Protein AF-A0AAU7YMU1-F1 (afdb_monomer_lite)

Secondary structure (DSSP, 8-state):
---HHHHHT--TT--HHHHHHHHHHHHHHT-HHHHHHHHHHHHHHHHHHHTTPPPPHHHHHHHHHHHHHHHHHHHHHHHHHHHHSHHHHHHHHTT---TTHHHHHHHHHHHHHHHHHHHHHHHHHHHHHHHHHHHHHHHHHHHHHHHHHHHHHHHTTS------------HHHHHHHHHHHHHHTT-HHHHHHHHHH----HHHHHHHHHHHHHTT-HHHHHTTTT-----HHHHHHHHHHTT-HHHHHHIIIIIGGGS-TT---TTS--HHHHHHHHHTTSTTTTHHHHHHHHHTT--S----TTS--HHHHHHHHHHHHT-

Structure (mmCIF, N/CA/C/O backbone):
data_AF-A0AAU7YMU1-F1
#
_entry.id   AF-A0AAU7YMU1-F1
#
loop_
_atom_site.group_PDB
_atom_site.id
_atom_site.type_symbol
_atom_site.label_atom_id
_atom_site.label_alt_id
_atom_site.label_comp_id
_atom_site.label_asym_id
_atom_site.label_entity_id
_atom_site.label_seq_id
_atom_site.pdbx_PDB_ins_code
_atom_site.Cartn_x
_atom_site.Cartn_y
_atom_site.Cartn_z
_atom_site.occupancy
_atom_site.B_iso_or_equiv
_atom_site.auth_seq_id
_atom_site.auth_comp_id
_atom_site.auth_asym_id
_atom_site.auth_atom_id
_atom_site.pdbx_PDB_model_num
ATOM 1 N N . MET A 1 1 ? 38.135 -2.420 2.746 1.00 60.09 1 MET A N 1
ATOM 2 C CA . MET A 1 1 ? 37.039 -1.910 3.600 1.00 60.09 1 MET A CA 1
ATOM 3 C C . MET A 1 1 ? 37.608 -1.586 4.984 1.00 60.09 1 MET A C 1
ATOM 5 O O . MET A 1 1 ? 38.552 -2.275 5.362 1.00 60.09 1 MET A O 1
ATOM 9 N N . PRO A 1 2 ? 37.134 -0.552 5.709 1.00 72.25 2 PRO A N 1
ATOM 10 C CA . PRO A 1 2 ? 37.507 -0.360 7.115 1.00 72.25 2 PRO A CA 1
ATOM 11 C C . PRO A 1 2 ? 37.092 -1.572 7.965 1.00 72.25 2 PRO A C 1
ATOM 13 O O . PRO A 1 2 ? 36.147 -2.282 7.617 1.00 72.25 2 PRO A O 1
ATOM 16 N N . ASP A 1 3 ? 37.816 -1.828 9.053 1.00 86.81 3 ASP A N 1
ATOM 17 C CA . ASP A 1 3 ? 37.585 -2.993 9.908 1.00 86.81 3 ASP A CA 1
ATOM 18 C C . ASP A 1 3 ? 36.217 -2.921 10.616 1.00 86.81 3 ASP A C 1
ATOM 20 O O . ASP A 1 3 ? 35.786 -1.865 11.077 1.00 86.81 3 ASP A O 1
ATOM 24 N N . TYR A 1 4 ? 35.521 -4.052 10.743 1.00 89.81 4 TYR A N 1
ATOM 25 C CA . TYR A 1 4 ? 34.182 -4.121 11.344 1.00 89.81 4 TYR A CA 1
ATOM 26 C C . TYR A 1 4 ? 34.141 -3.647 12.805 1.00 89.81 4 TYR A C 1
ATOM 28 O O . TYR A 1 4 ? 33.184 -2.999 13.233 1.00 89.81 4 TYR A O 1
ATOM 36 N N . TYR A 1 5 ? 35.184 -3.909 13.588 1.00 91.50 5 TYR A N 1
ATOM 37 C CA . TYR A 1 5 ? 35.270 -3.412 14.957 1.00 91.50 5 TYR A CA 1
ATOM 38 C C . TYR A 1 5 ? 35.515 -1.897 14.984 1.00 91.50 5 TYR A C 1
ATOM 40 O O . TYR A 1 5 ? 34.930 -1.204 15.819 1.00 91.50 5 TYR A O 1
ATOM 48 N N . GLU A 1 6 ? 36.285 -1.364 14.030 1.00 90.19 6 GLU A N 1
ATOM 49 C CA . GLU A 1 6 ? 36.491 0.082 13.863 1.00 90.19 6 GLU A CA 1
ATOM 50 C C . GLU A 1 6 ? 35.200 0.804 13.461 1.00 90.19 6 GLU A C 1
ATOM 52 O O . GLU A 1 6 ? 34.891 1.852 14.030 1.00 90.19 6 GLU A O 1
ATOM 57 N N . ILE A 1 7 ? 34.398 0.220 12.562 1.00 88.81 7 ILE A N 1
ATOM 58 C CA . ILE A 1 7 ? 33.108 0.787 12.130 1.00 88.81 7 ILE A CA 1
ATOM 59 C C . ILE A 1 7 ? 32.137 0.930 13.314 1.00 88.81 7 ILE A C 1
ATOM 61 O O . ILE A 1 7 ? 31.456 1.951 13.439 1.00 88.81 7 ILE A O 1
ATOM 65 N N . LEU A 1 8 ? 32.083 -0.054 14.222 1.00 89.50 8 LEU A N 1
ATOM 66 C CA . LEU A 1 8 ? 31.288 0.059 15.456 1.00 89.50 8 LEU A CA 1
ATOM 67 C C . LEU A 1 8 ? 31.986 0.856 16.569 1.00 89.50 8 LEU A C 1
ATOM 69 O O . LEU A 1 8 ? 31.347 1.182 17.574 1.00 89.50 8 LEU A O 1
ATOM 73 N N . GLY A 1 9 ? 33.272 1.176 16.418 1.00 91.12 9 GLY A N 1
ATOM 74 C CA . GLY A 1 9 ? 34.077 1.846 17.437 1.00 91.12 9 GLY A CA 1
ATOM 75 C C . GLY A 1 9 ? 34.284 0.999 18.697 1.00 91.12 9 GLY A C 1
ATOM 76 O O . GLY A 1 9 ? 34.253 1.529 19.809 1.00 91.12 9 GLY A O 1
ATOM 77 N N . VAL A 1 10 ? 34.446 -0.316 18.537 1.00 93.75 10 VAL A N 1
ATOM 78 C CA . VAL A 1 10 ? 34.686 -1.278 19.625 1.00 93.75 10 VAL A CA 1
ATOM 79 C C . VAL A 1 10 ? 36.018 -2.003 19.428 1.00 93.75 10 VAL A C 1
ATOM 81 O O . VAL A 1 10 ? 36.600 -1.983 18.350 1.00 93.75 10 VAL A O 1
ATOM 84 N N . LYS A 1 11 ? 36.531 -2.648 20.479 1.00 93.62 11 LYS A N 1
ATOM 85 C CA . LYS A 1 11 ? 37.737 -3.483 20.381 1.00 93.62 11 LYS A CA 1
ATOM 86 C C . LYS A 1 11 ? 37.408 -4.871 19.815 1.00 93.62 11 LYS A C 1
ATOM 88 O O . LYS A 1 11 ? 36.272 -5.327 19.911 1.00 93.62 11 LYS A O 1
ATOM 93 N N . ARG A 1 12 ? 38.412 -5.580 19.283 1.00 90.81 12 ARG A N 1
ATOM 94 C CA . ARG A 1 12 ? 38.257 -6.948 18.739 1.00 90.81 12 ARG A CA 1
ATOM 95 C C . ARG A 1 12 ? 37.805 -7.983 19.779 1.00 90.81 12 ARG A C 1
ATOM 97 O O . ARG A 1 12 ? 37.068 -8.914 19.461 1.00 90.81 12 ARG A O 1
ATOM 104 N N . ASP A 1 13 ? 38.188 -7.793 21.038 1.00 90.31 13 ASP A N 1
ATOM 105 C CA . ASP A 1 13 ? 37.770 -8.615 22.178 1.00 90.31 13 ASP A CA 1
ATOM 106 C C . ASP A 1 13 ? 36.371 -8.259 22.715 1.00 90.31 13 ASP A C 1
ATOM 108 O O . ASP A 1 13 ? 35.909 -8.887 23.668 1.00 90.31 13 ASP A O 1
ATOM 112 N N . ALA A 1 14 ? 35.661 -7.310 22.084 1.00 92.31 14 ALA A N 1
ATOM 113 C CA . ALA A 1 14 ? 34.345 -6.870 22.529 1.00 92.31 14 ALA A CA 1
ATOM 114 C C . ALA A 1 14 ? 33.347 -8.029 22.637 1.00 92.31 14 ALA A C 1
ATOM 116 O O . ALA A 1 14 ? 33.166 -8.862 21.732 1.00 92.31 14 ALA A O 1
ATOM 117 N N . THR A 1 15 ? 32.650 -8.039 23.765 1.00 91.94 15 THR A N 1
ATOM 118 C CA . THR A 1 15 ? 31.563 -8.962 24.064 1.00 91.94 15 THR A CA 1
ATOM 119 C C . THR A 1 15 ? 30.343 -8.668 23.190 1.00 91.94 15 THR A C 1
ATOM 121 O O . THR A 1 15 ? 30.145 -7.557 22.693 1.00 91.94 15 THR A O 1
ATOM 124 N N . HIS A 1 16 ? 29.454 -9.654 23.040 1.00 89.44 16 HIS A N 1
ATOM 125 C CA . HIS A 1 16 ? 28.195 -9.466 22.309 1.00 89.44 16 HIS A CA 1
ATOM 126 C C . HIS A 1 16 ? 27.357 -8.301 22.877 1.00 89.44 16 HIS A C 1
ATOM 128 O O . HIS A 1 16 ? 26.724 -7.559 22.126 1.00 89.44 16 HIS A O 1
ATOM 134 N N . GLY A 1 17 ? 27.390 -8.097 24.201 1.00 88.50 17 GLY A N 1
ATOM 135 C CA . GLY A 1 17 ? 26.718 -6.973 24.857 1.00 88.50 17 GLY A CA 1
ATOM 136 C C . GLY A 1 17 ? 27.290 -5.610 24.455 1.00 88.50 17 GLY A C 1
ATOM 137 O O . GLY A 1 17 ? 26.527 -4.676 24.209 1.00 88.50 17 GLY A O 1
ATOM 138 N N . GLU A 1 18 ? 28.613 -5.495 24.330 1.00 91.12 18 GLU A N 1
ATOM 139 C CA . GLU A 1 18 ? 29.290 -4.263 23.901 1.00 91.12 18 GLU A CA 1
ATOM 140 C C . GLU A 1 18 ? 29.040 -3.957 22.424 1.00 91.12 18 GLU A C 1
ATOM 142 O O . GLU A 1 18 ? 28.699 -2.822 22.095 1.00 91.12 18 GLU A O 1
ATOM 147 N N . ILE A 1 19 ? 29.105 -4.975 21.560 1.00 91.56 19 ILE A N 1
ATOM 148 C CA . ILE A 1 19 ? 28.766 -4.873 20.131 1.00 91.56 19 ILE A CA 1
ATOM 149 C C . ILE A 1 19 ? 27.324 -4.374 19.961 1.00 91.56 19 ILE A C 1
ATOM 151 O O . ILE A 1 19 ? 27.070 -3.405 19.245 1.00 91.56 19 ILE A O 1
ATOM 155 N N . LYS A 1 20 ? 26.373 -4.974 20.691 1.00 88.88 20 LYS A N 1
ATOM 156 C CA . LYS A 1 20 ? 24.962 -4.564 20.690 1.00 88.88 20 LYS A CA 1
ATOM 157 C C . LYS A 1 20 ? 24.783 -3.122 21.172 1.00 88.88 20 LYS A C 1
ATOM 159 O O . LYS A 1 20 ? 24.063 -2.346 20.548 1.00 88.88 20 LYS A O 1
ATOM 164 N N . LYS A 1 21 ? 25.450 -2.733 22.260 1.00 88.12 21 LYS A N 1
ATOM 165 C CA . LYS A 1 21 ? 25.373 -1.370 22.810 1.00 88.12 21 LYS A CA 1
ATOM 166 C C . LYS A 1 21 ? 25.960 -0.325 21.855 1.00 88.12 21 LYS A C 1
ATOM 168 O O . LYS A 1 21 ? 25.380 0.751 21.710 1.00 88.12 21 LYS A O 1
ATOM 173 N N . ALA A 1 22 ? 27.080 -0.634 21.206 1.00 90.75 22 ALA A N 1
ATOM 174 C CA . ALA A 1 22 ? 27.714 0.233 20.218 1.00 90.75 22 ALA A CA 1
ATOM 175 C C . ALA A 1 22 ? 26.816 0.442 18.993 1.00 90.75 22 ALA A C 1
ATOM 177 O O . ALA A 1 22 ? 26.571 1.589 18.611 1.00 90.75 22 ALA A O 1
ATOM 178 N N . TYR A 1 23 ? 26.226 -0.640 18.473 1.00 88.00 23 TYR A N 1
ATOM 179 C CA . TYR A 1 23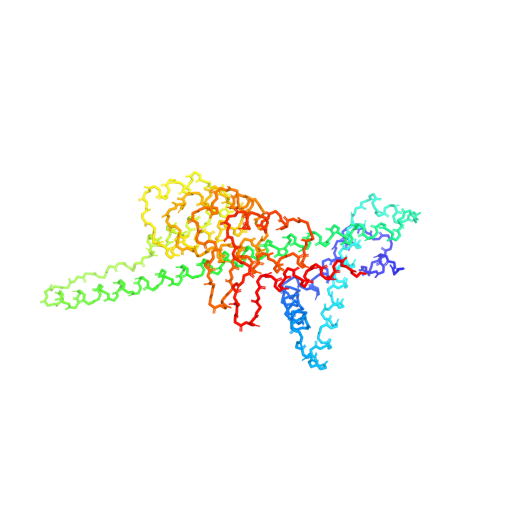 ? 25.226 -0.576 17.409 1.00 88.00 23 TYR A CA 1
ATOM 180 C C . TYR A 1 23 ? 24.060 0.348 17.776 1.00 88.00 23 TYR A C 1
ATOM 182 O O . TYR A 1 23 ? 23.806 1.310 17.060 1.00 88.00 23 TYR A O 1
ATOM 190 N N . TYR A 1 24 ? 23.401 0.148 18.926 1.00 82.44 24 TYR A N 1
ATOM 191 C CA . TYR A 1 24 ? 22.280 1.012 19.323 1.00 82.44 24 TYR A CA 1
ATOM 192 C C . TYR A 1 24 ? 22.682 2.474 19.512 1.00 82.44 24 TYR A C 1
ATOM 194 O O . TYR A 1 24 ? 21.890 3.363 19.218 1.00 82.44 24 TYR A O 1
ATOM 202 N N . LYS A 1 25 ? 23.900 2.755 19.985 1.00 85.56 25 LYS A N 1
ATOM 203 C CA . LYS A 1 25 ? 24.396 4.131 20.114 1.00 85.56 25 LYS A CA 1
ATOM 204 C C . LYS A 1 25 ? 24.552 4.799 18.746 1.00 85.56 25 LYS A C 1
ATOM 206 O O . LYS A 1 25 ? 24.191 5.965 18.601 1.00 85.56 25 LYS A O 1
ATOM 211 N N . LEU A 1 26 ? 25.082 4.079 17.760 1.00 85.19 26 LEU A N 1
ATOM 212 C CA . LEU A 1 26 ? 25.265 4.571 16.394 1.00 85.19 26 LEU A CA 1
ATOM 213 C C . LEU A 1 26 ? 23.930 4.677 15.642 1.00 85.19 26 LEU A C 1
ATOM 215 O O . LEU A 1 26 ? 23.634 5.723 15.071 1.00 85.19 26 LEU A O 1
ATOM 219 N N . ALA A 1 27 ? 23.079 3.657 15.744 1.00 78.50 27 ALA A N 1
ATOM 220 C CA . ALA A 1 27 ? 21.732 3.645 15.180 1.00 78.50 27 ALA A CA 1
ATOM 221 C C . ALA A 1 27 ? 20.818 4.705 15.820 1.00 78.50 27 ALA A C 1
ATOM 223 O O . ALA A 1 27 ? 19.993 5.296 15.138 1.00 78.50 27 ALA A O 1
ATOM 224 N N . SER A 1 28 ? 20.979 5.000 17.115 1.00 72.94 28 SER A N 1
ATOM 225 C CA . SER A 1 28 ? 20.235 6.071 17.789 1.00 72.94 28 SER A CA 1
ATOM 226 C C . SER A 1 28 ? 20.687 7.454 17.327 1.00 72.94 28 SER A C 1
ATOM 228 O O . SER A 1 28 ? 19.847 8.303 17.083 1.00 72.94 28 SER A O 1
ATOM 230 N N . LYS A 1 29 ? 21.988 7.694 17.099 1.00 76.06 29 LYS A N 1
ATOM 231 C CA . LYS A 1 29 ? 22.439 8.952 16.463 1.00 76.06 29 LYS A CA 1
ATOM 232 C C . LYS A 1 29 ? 21.820 9.147 15.077 1.00 76.06 29 LYS A C 1
ATOM 234 O O . LYS A 1 29 ? 21.532 10.273 14.683 1.00 76.06 29 LYS A O 1
ATOM 239 N N . LEU A 1 30 ? 21.588 8.040 14.384 1.00 67.81 30 LEU A N 1
ATOM 240 C CA . LEU A 1 30 ? 20.888 7.946 13.111 1.00 67.81 30 LEU A CA 1
ATOM 241 C C . LEU A 1 30 ? 19.388 7.661 13.333 1.00 67.81 30 LEU A C 1
ATOM 243 O O . LEU A 1 30 ? 18.845 6.815 12.649 1.00 67.81 30 LEU A O 1
ATOM 247 N N . HIS A 1 31 ? 18.727 8.274 14.330 1.00 59.16 31 HIS A N 1
ATOM 248 C CA . HIS A 1 31 ? 17.362 7.936 14.785 1.00 59.16 31 HIS A CA 1
ATOM 249 C C . HIS A 1 31 ? 16.421 7.428 13.674 1.00 59.16 31 HIS A C 1
ATOM 251 O O . HIS A 1 31 ? 16.168 8.154 12.718 1.00 59.16 31 HIS A O 1
ATOM 257 N N . SER A 1 32 ? 15.815 6.247 13.843 1.00 55.59 32 SER A N 1
ATOM 258 C CA . SER A 1 32 ? 14.920 5.616 12.852 1.00 55.59 32 SER A CA 1
ATOM 259 C C . SER A 1 32 ? 13.762 6.509 12.372 1.00 55.59 32 SER A C 1
ATOM 261 O O . SER A 1 32 ? 13.396 6.461 11.201 1.00 55.59 32 SER A O 1
ATOM 263 N N . ASP A 1 33 ? 13.226 7.365 13.247 1.00 55.28 33 ASP A N 1
ATOM 264 C CA . ASP A 1 33 ? 12.170 8.337 12.921 1.00 55.28 33 ASP A CA 1
ATOM 265 C C . ASP A 1 33 ? 12.695 9.558 12.131 1.00 55.28 33 ASP A C 1
ATOM 267 O O . ASP A 1 33 ? 12.010 10.106 11.267 1.00 55.28 33 ASP A O 1
ATOM 271 N N . LYS A 1 34 ? 13.955 9.964 12.353 1.00 65.94 34 LYS A N 1
ATOM 272 C CA . LYS A 1 34 ? 14.623 10.968 11.505 1.00 65.94 34 LYS A CA 1
ATOM 273 C C . LYS A 1 34 ? 15.050 10.366 10.175 1.00 65.94 34 LYS A C 1
ATOM 275 O O . LYS A 1 34 ? 14.800 10.997 9.159 1.00 65.94 34 LYS A O 1
ATOM 280 N N . LEU A 1 35 ? 15.581 9.141 10.168 1.00 66.31 35 LEU A N 1
ATOM 281 C CA . LEU A 1 35 ? 15.900 8.402 8.945 1.00 66.31 35 LEU A CA 1
ATOM 282 C C . LEU A 1 35 ? 14.676 8.235 8.052 1.00 66.31 35 LEU A C 1
ATOM 284 O O . LEU A 1 35 ? 14.822 8.249 6.839 1.00 66.31 35 LEU A O 1
ATOM 288 N N . TYR A 1 36 ? 13.476 8.107 8.624 1.00 62.19 36 TYR A N 1
ATOM 289 C CA . TYR A 1 36 ? 12.242 8.090 7.844 1.00 62.19 36 TYR A CA 1
ATOM 290 C C . TYR A 1 36 ? 12.035 9.399 7.074 1.00 62.19 36 TYR A C 1
ATOM 292 O O . TYR A 1 36 ? 11.874 9.373 5.855 1.00 62.19 36 TYR A O 1
ATOM 300 N N . LYS A 1 37 ? 12.104 10.543 7.765 1.00 71.94 37 LYS A N 1
ATOM 301 C CA . LYS A 1 37 ? 11.980 11.871 7.141 1.00 71.94 37 LYS A CA 1
ATOM 302 C C . LYS A 1 37 ? 13.112 12.141 6.151 1.00 71.94 37 LYS A C 1
ATOM 304 O O . LYS A 1 37 ? 12.869 12.641 5.062 1.00 71.94 37 LYS A O 1
ATOM 309 N N . GLU A 1 38 ? 14.331 11.752 6.507 1.00 78.75 38 GLU A N 1
ATOM 310 C CA . GLU A 1 38 ? 15.529 11.861 5.673 1.00 78.75 38 GLU A CA 1
ATOM 311 C C . GLU A 1 38 ? 15.424 10.975 4.414 1.00 78.75 38 GLU A C 1
ATOM 313 O O . GLU A 1 38 ? 15.771 11.414 3.322 1.00 78.75 38 GLU A O 1
ATOM 318 N N . ALA A 1 39 ? 14.874 9.762 4.521 1.00 71.75 39 ALA A N 1
ATOM 319 C CA . ALA A 1 39 ? 14.640 8.871 3.384 1.00 71.75 39 ALA A CA 1
ATOM 320 C C . ALA A 1 39 ? 13.455 9.313 2.512 1.00 71.75 39 ALA A C 1
ATOM 322 O O . ALA A 1 39 ? 13.479 9.094 1.302 1.00 71.75 39 ALA A O 1
ATOM 323 N N . GLN A 1 40 ? 12.418 9.914 3.104 1.00 71.94 40 GLN A N 1
ATOM 324 C CA . GLN A 1 40 ? 11.298 10.505 2.369 1.00 71.94 40 GLN A CA 1
ATOM 325 C C . GLN A 1 40 ? 11.754 11.735 1.580 1.00 71.94 40 GLN A C 1
ATOM 327 O O . GLN A 1 40 ? 11.401 11.873 0.411 1.00 71.94 40 GLN A O 1
ATOM 332 N N . GLU A 1 41 ? 12.578 12.589 2.188 1.00 81.75 41 GLU A N 1
ATOM 333 C CA . GLU A 1 41 ? 13.145 13.745 1.500 1.00 81.75 41 GLU A CA 1
ATOM 334 C C . GLU A 1 41 ? 14.124 13.309 0.407 1.00 81.75 41 GLU A C 1
ATOM 336 O O . GLU A 1 41 ? 14.082 13.842 -0.697 1.00 81.75 41 GLU A O 1
ATOM 341 N N . LEU A 1 42 ? 14.929 12.267 0.648 1.00 82.31 42 LEU A N 1
ATOM 342 C CA . LEU A 1 42 ? 15.776 11.683 -0.390 1.00 82.31 42 LEU A CA 1
ATOM 343 C C . LEU A 1 42 ? 14.950 11.168 -1.581 1.00 82.31 42 LEU A C 1
ATOM 345 O O . LEU A 1 42 ? 15.272 11.495 -2.719 1.00 82.31 42 LEU A O 1
ATOM 349 N N . ASP A 1 43 ? 13.867 10.423 -1.334 1.00 75.94 43 ASP A N 1
ATOM 350 C CA . ASP A 1 43 ? 12.960 9.931 -2.385 1.00 75.94 43 ASP A CA 1
ATOM 351 C C . ASP A 1 43 ? 12.306 11.084 -3.162 1.00 75.94 43 ASP A C 1
ATOM 353 O O . ASP A 1 43 ? 12.205 11.037 -4.387 1.00 75.94 43 ASP A O 1
ATOM 357 N N . ARG A 1 44 ? 11.913 12.159 -2.469 1.00 83.69 44 ARG A N 1
ATOM 358 C CA . ARG A 1 44 ? 11.375 13.376 -3.088 1.00 83.69 44 ARG A CA 1
ATOM 359 C C . ARG A 1 44 ? 12.404 14.052 -3.993 1.00 83.69 44 ARG A C 1
ATOM 361 O O . ARG A 1 44 ? 12.070 14.395 -5.125 1.00 83.69 44 ARG A O 1
ATOM 368 N N . LEU A 1 45 ? 13.634 14.240 -3.516 1.00 84.00 45 LEU A N 1
ATOM 369 C CA . LEU A 1 45 ? 14.714 14.861 -4.288 1.00 84.00 45 LEU A CA 1
ATOM 370 C C . LEU A 1 45 ? 15.127 13.987 -5.484 1.00 84.00 45 LEU A C 1
ATOM 372 O O . LEU A 1 45 ? 15.401 14.505 -6.565 1.00 84.00 45 LEU A O 1
ATOM 376 N N . GLU A 1 46 ? 15.137 12.662 -5.324 1.00 79.00 46 GLU A N 1
ATOM 377 C CA . GLU A 1 46 ? 15.395 11.727 -6.423 1.00 79.00 46 GLU A CA 1
ATOM 378 C C . GLU A 1 46 ? 14.275 11.737 -7.465 1.00 79.00 46 GLU A C 1
ATOM 380 O O . GLU A 1 46 ? 14.571 11.702 -8.659 1.00 79.00 46 GLU A O 1
ATOM 385 N N . LYS A 1 47 ? 13.010 11.844 -7.042 1.00 79.38 47 LYS A N 1
ATOM 386 C CA . LYS A 1 47 ? 11.865 12.017 -7.947 1.00 79.38 47 LYS A CA 1
ATOM 387 C C . LYS A 1 47 ? 11.948 13.321 -8.726 1.00 79.38 47 LYS A C 1
ATOM 389 O O . LYS A 1 47 ? 11.915 13.260 -9.946 1.00 79.38 47 LYS A O 1
ATOM 394 N N . LYS A 1 48 ? 12.187 14.457 -8.058 1.00 82.31 48 LYS A N 1
ATOM 395 C CA . LYS A 1 48 ? 12.418 15.749 -8.731 1.00 82.31 48 LYS A CA 1
ATOM 396 C C . LYS A 1 48 ? 13.482 15.637 -9.825 1.00 82.31 48 LYS A C 1
ATOM 398 O O . LYS A 1 48 ? 13.264 16.045 -10.961 1.00 82.31 48 LYS A O 1
ATOM 403 N N . LYS A 1 49 ? 14.616 15.006 -9.498 1.00 80.56 49 LYS A N 1
ATOM 404 C CA . LYS A 1 49 ? 15.709 14.787 -10.452 1.00 80.56 49 LYS A CA 1
ATOM 405 C C . LYS A 1 49 ? 15.305 13.874 -11.617 1.00 80.56 49 LYS A C 1
ATOM 407 O O . LYS A 1 49 ? 15.715 14.126 -12.746 1.00 80.56 49 LYS A O 1
ATOM 412 N N . LYS A 1 50 ? 14.529 12.814 -11.359 1.00 74.06 50 LYS A N 1
ATOM 413 C CA . LYS A 1 50 ? 14.006 11.902 -12.396 1.00 74.06 50 LYS A CA 1
ATOM 414 C C . LYS A 1 50 ? 12.983 12.577 -13.308 1.00 74.06 50 LYS A C 1
ATOM 416 O O . LYS A 1 50 ? 12.995 12.314 -14.503 1.00 74.06 50 LYS A O 1
ATOM 421 N N . ASP A 1 51 ? 12.159 13.461 -12.758 1.00 76.69 51 ASP A N 1
ATOM 422 C CA . ASP A 1 51 ? 11.150 14.229 -13.490 1.00 76.69 51 ASP A CA 1
ATOM 423 C C . ASP A 1 51 ? 11.765 15.365 -14.339 1.00 76.69 51 ASP A C 1
ATOM 425 O O . ASP A 1 51 ? 11.044 16.093 -15.019 1.00 76.69 51 ASP A O 1
ATOM 429 N N . GLY A 1 52 ? 13.098 15.505 -14.338 1.00 74.12 52 GLY A N 1
ATOM 430 C CA . GLY A 1 52 ? 13.831 16.490 -15.135 1.00 74.12 52 GLY A CA 1
ATOM 431 C C . GLY A 1 52 ? 13.917 17.879 -14.499 1.00 74.12 52 GLY A C 1
ATOM 432 O O . GLY A 1 52 ? 14.374 18.815 -15.155 1.00 74.12 52 GLY A O 1
ATOM 433 N N . GLU A 1 53 ? 13.511 18.037 -13.234 1.00 81.94 53 GLU A N 1
ATOM 434 C CA . GLU A 1 53 ? 13.668 19.295 -12.503 1.00 81.94 53 GLU A CA 1
ATOM 435 C C . GLU A 1 53 ? 15.138 19.509 -12.096 1.00 81.94 53 GLU A C 1
ATOM 437 O O . GLU A 1 53 ? 15.794 18.624 -11.537 1.00 81.94 53 GLU A O 1
ATOM 442 N N . LEU A 1 54 ? 15.660 20.713 -12.357 1.00 81.56 54 LEU A N 1
ATOM 443 C CA . LEU A 1 54 ? 16.989 21.132 -11.907 1.00 81.56 54 LEU A CA 1
ATOM 444 C C . LEU A 1 54 ? 16.973 21.357 -10.394 1.00 81.56 54 LEU A C 1
ATOM 446 O O . LEU A 1 54 ? 16.297 22.258 -9.896 1.00 81.56 54 LEU A O 1
ATOM 450 N N . LEU A 1 55 ? 17.749 20.552 -9.672 1.00 79.12 55 LEU A N 1
ATOM 451 C CA . LEU A 1 55 ? 17.991 20.763 -8.251 1.00 79.12 55 LEU A CA 1
ATOM 452 C C . LEU A 1 55 ? 18.874 21.995 -8.058 1.00 79.12 55 LEU A C 1
ATOM 454 O O . LEU A 1 55 ? 19.849 22.210 -8.779 1.00 79.12 55 LEU A O 1
ATOM 458 N N . SER A 1 56 ? 18.554 22.801 -7.053 1.00 87.31 56 SER A N 1
ATOM 459 C CA . SER A 1 56 ? 19.464 23.849 -6.598 1.00 87.31 56 SER A CA 1
ATOM 460 C C . SER A 1 56 ? 20.743 23.238 -6.005 1.00 87.31 56 SER A C 1
ATOM 462 O O . SER A 1 56 ? 20.723 22.130 -5.472 1.00 87.31 56 SER A O 1
ATOM 464 N N . GLN A 1 57 ? 21.855 23.985 -5.998 1.00 83.88 57 GLN A N 1
ATOM 465 C CA . GLN A 1 57 ? 23.111 23.547 -5.355 1.00 83.88 57 GLN A CA 1
ATOM 466 C C . GLN A 1 57 ? 22.918 23.151 -3.877 1.00 83.88 57 GLN A C 1
ATOM 468 O O . GLN A 1 57 ? 23.599 22.265 -3.363 1.00 83.88 57 GLN A O 1
ATOM 473 N N . SER A 1 58 ? 21.958 23.788 -3.199 1.00 86.62 58 SER A N 1
ATOM 474 C CA . SER A 1 58 ? 21.558 23.448 -1.831 1.00 86.62 58 SER A CA 1
ATOM 475 C C . SER A 1 58 ? 20.876 22.077 -1.758 1.00 86.62 58 SER A C 1
ATOM 477 O O . SER A 1 58 ? 21.235 21.256 -0.918 1.00 86.62 58 SER A O 1
ATOM 479 N N . GLU A 1 59 ? 19.936 21.790 -2.664 1.00 86.56 59 GLU A N 1
ATOM 480 C CA . GLU A 1 59 ? 19.245 20.494 -2.739 1.00 86.56 59 GLU A CA 1
ATOM 481 C C . GLU A 1 59 ? 20.188 19.355 -3.156 1.00 86.56 59 GLU A C 1
ATOM 483 O O . GLU A 1 59 ? 20.064 18.241 -2.648 1.00 86.56 59 GLU A O 1
ATOM 488 N N . GLU A 1 60 ? 21.161 19.617 -4.032 1.00 83.81 60 GLU A N 1
ATOM 489 C CA . GLU A 1 60 ? 22.202 18.641 -4.378 1.00 83.81 60 GLU A CA 1
ATOM 490 C C . GLU A 1 60 ? 23.087 18.305 -3.171 1.00 83.81 60 GLU A C 1
ATOM 492 O O . GLU A 1 60 ? 23.345 17.128 -2.902 1.00 83.81 60 GLU A O 1
ATOM 497 N N . GLY A 1 61 ? 23.495 19.324 -2.404 1.00 85.06 61 GLY A N 1
ATOM 498 C CA . GLY A 1 61 ? 24.234 19.142 -1.154 1.00 85.06 61 GLY A CA 1
ATOM 499 C C . GLY A 1 61 ? 23.437 18.350 -0.114 1.00 85.06 61 GLY A C 1
ATOM 500 O O . GLY A 1 61 ? 23.957 17.401 0.474 1.00 85.06 61 GLY A O 1
ATOM 501 N N . GLN A 1 62 ? 22.152 18.673 0.056 1.00 85.19 62 GLN A N 1
ATOM 502 C CA . GLN A 1 62 ? 21.245 17.936 0.941 1.00 85.19 62 GLN A CA 1
ATOM 503 C C . GLN A 1 62 ? 21.077 16.479 0.497 1.00 85.19 62 GLN A C 1
ATOM 505 O O . GLN A 1 62 ? 21.172 15.571 1.321 1.00 85.19 62 GLN A O 1
ATOM 510 N N . MET A 1 63 ? 20.884 16.226 -0.801 1.00 82.75 63 MET A N 1
ATOM 511 C CA . MET A 1 63 ? 20.789 14.867 -1.335 1.00 82.75 63 MET A CA 1
ATOM 512 C C . MET A 1 63 ? 22.059 14.060 -1.031 1.00 82.75 63 MET A C 1
ATOM 514 O O . MET A 1 63 ? 21.959 12.900 -0.626 1.00 82.75 63 MET A O 1
ATOM 518 N N . ALA A 1 64 ? 23.242 14.650 -1.217 1.00 83.38 64 ALA A N 1
ATOM 519 C CA . ALA A 1 64 ? 24.513 13.988 -0.937 1.00 83.38 64 ALA A CA 1
ATOM 520 C C . ALA A 1 64 ? 24.663 13.640 0.554 1.00 83.38 64 ALA A C 1
ATOM 522 O O . ALA A 1 64 ? 24.992 12.498 0.882 1.00 83.38 64 ALA A O 1
ATOM 523 N N . GLU A 1 65 ? 24.336 14.573 1.454 1.00 85.44 65 GLU A N 1
ATOM 524 C CA . GLU A 1 65 ? 24.376 14.347 2.905 1.00 85.44 65 GLU A CA 1
ATOM 525 C C . GLU A 1 65 ? 23.420 13.219 3.331 1.00 85.44 65 GLU A C 1
ATOM 527 O O . GLU A 1 65 ? 23.786 12.325 4.101 1.00 85.44 65 GLU A O 1
ATOM 532 N N . LEU A 1 66 ? 22.193 13.223 2.801 1.00 83.12 66 LEU A N 1
ATOM 533 C CA . LEU A 1 66 ? 21.189 12.193 3.077 1.00 83.12 66 LEU A CA 1
ATOM 534 C C . LEU A 1 66 ? 21.643 10.813 2.581 1.00 83.12 66 LEU A C 1
ATOM 536 O O . LEU A 1 66 ? 21.495 9.816 3.295 1.00 83.12 66 LEU A O 1
ATOM 540 N N . LYS A 1 67 ? 22.247 10.746 1.387 1.00 80.94 67 LYS A N 1
ATOM 541 C CA . LYS A 1 67 ? 22.826 9.506 0.841 1.00 80.94 67 LYS A CA 1
ATOM 542 C C . LYS A 1 67 ? 23.960 8.982 1.709 1.00 80.94 67 LYS A C 1
ATOM 544 O O . LYS A 1 67 ? 24.012 7.780 1.978 1.00 80.94 67 LYS A O 1
ATOM 549 N N . GLU A 1 68 ? 24.840 9.858 2.177 1.00 84.00 68 GLU A N 1
ATOM 550 C CA . GLU A 1 68 ? 25.955 9.480 3.042 1.00 84.00 68 GLU A CA 1
ATOM 551 C C . GLU A 1 68 ? 25.460 8.927 4.387 1.00 84.00 68 GLU A C 1
ATOM 553 O O . GLU A 1 68 ? 25.883 7.847 4.804 1.00 84.00 68 GLU A O 1
ATOM 558 N N . LYS A 1 69 ? 24.507 9.605 5.043 1.00 84.06 69 LYS A N 1
ATOM 559 C CA . LYS A 1 69 ? 23.901 9.131 6.301 1.00 84.06 69 LYS A CA 1
ATOM 560 C C . LYS A 1 69 ? 23.256 7.757 6.151 1.00 84.06 69 LYS A C 1
ATOM 562 O O . LYS A 1 69 ? 23.483 6.877 6.983 1.00 84.06 69 LYS A O 1
ATOM 567 N N . LEU A 1 70 ? 22.482 7.557 5.082 1.00 79.06 70 LEU A N 1
ATOM 568 C CA . LEU A 1 70 ? 21.819 6.283 4.816 1.00 79.06 70 LEU A CA 1
ATOM 569 C C . LEU A 1 70 ? 22.833 5.166 4.525 1.00 79.06 70 LEU A C 1
ATOM 571 O O . LEU A 1 70 ? 22.630 4.027 4.941 1.00 79.06 70 LEU A O 1
ATOM 575 N N . THR A 1 71 ? 23.933 5.489 3.844 1.00 81.00 71 THR 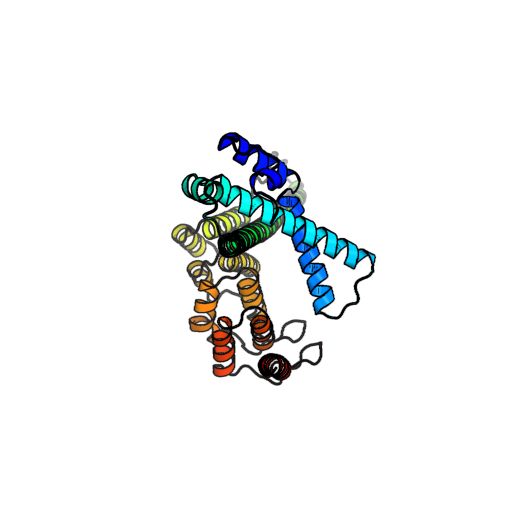A N 1
ATOM 576 C CA . THR A 1 71 ? 25.023 4.540 3.566 1.00 81.00 71 THR A CA 1
ATOM 577 C C . THR A 1 71 ? 25.730 4.129 4.853 1.00 81.00 71 THR A C 1
ATOM 579 O O . THR A 1 71 ? 25.832 2.937 5.130 1.00 81.00 71 THR A O 1
ATOM 582 N N . LYS A 1 72 ? 26.082 5.090 5.716 1.00 83.69 72 LYS A N 1
ATOM 583 C CA . LYS A 1 72 ? 26.660 4.807 7.039 1.00 83.69 72 LYS A CA 1
ATOM 584 C C . LYS A 1 72 ? 25.735 3.950 7.900 1.00 83.69 72 LYS A C 1
ATOM 586 O O . LYS A 1 72 ? 26.190 3.020 8.559 1.00 83.69 72 LYS A O 1
ATOM 591 N N . PHE A 1 73 ? 24.428 4.222 7.884 1.00 83.06 73 PHE A N 1
ATOM 592 C CA . PHE A 1 73 ? 23.453 3.396 8.601 1.00 83.06 73 PHE A CA 1
ATOM 593 C C . PHE A 1 73 ? 23.451 1.942 8.107 1.00 83.06 73 PHE A C 1
ATOM 595 O O . PHE A 1 73 ? 23.432 1.015 8.922 1.00 83.06 73 PHE A O 1
ATOM 602 N N . LYS A 1 74 ? 23.502 1.737 6.783 1.00 78.62 74 LYS A N 1
ATOM 603 C CA . LYS A 1 74 ? 23.594 0.400 6.179 1.00 78.62 74 LYS A CA 1
ATOM 604 C C . LYS A 1 74 ? 24.875 -0.310 6.607 1.00 78.62 74 LYS A C 1
ATOM 606 O O . LYS A 1 74 ? 24.790 -1.437 7.078 1.00 78.62 74 LYS A O 1
ATOM 611 N N . GLU A 1 75 ? 26.023 0.358 6.526 1.00 83.19 75 GLU A N 1
ATOM 612 C CA . GLU A 1 75 ? 27.317 -0.192 6.952 1.00 83.19 75 GLU A CA 1
ATOM 613 C C . GLU A 1 75 ? 27.296 -0.625 8.424 1.00 83.19 75 GLU A C 1
ATOM 615 O O . GLU A 1 75 ? 27.613 -1.768 8.739 1.00 83.19 75 GLU A O 1
ATOM 620 N N . ILE A 1 76 ? 26.829 0.244 9.326 1.00 86.81 76 ILE A N 1
ATOM 621 C CA . ILE A 1 76 ? 26.711 -0.060 10.762 1.00 86.81 76 ILE A CA 1
ATOM 622 C C . ILE A 1 76 ? 25.799 -1.273 11.008 1.00 86.81 76 ILE A C 1
ATOM 624 O O . ILE A 1 76 ? 26.074 -2.094 11.887 1.00 86.81 76 ILE A O 1
ATOM 628 N N . SER A 1 77 ? 24.722 -1.399 10.231 1.00 83.44 77 SER A N 1
ATOM 629 C CA . SER A 1 77 ? 23.768 -2.506 10.343 1.00 83.44 77 SER A CA 1
ATOM 630 C C . SER A 1 77 ? 24.350 -3.832 9.843 1.00 83.44 77 SER A C 1
ATOM 632 O O . SER A 1 77 ? 24.189 -4.848 10.523 1.00 83.44 77 SER A O 1
ATOM 634 N N . VAL A 1 78 ? 25.072 -3.828 8.711 1.00 83.56 78 VAL A N 1
ATOM 635 C CA . VAL A 1 78 ? 25.789 -5.011 8.183 1.00 83.56 78 VAL A CA 1
ATOM 636 C C . VAL A 1 78 ? 26.786 -5.495 9.218 1.00 83.56 78 VAL A C 1
ATOM 638 O O . VAL A 1 78 ? 26.750 -6.648 9.642 1.00 83.56 78 VAL A O 1
ATOM 641 N N . VAL A 1 79 ? 27.622 -4.580 9.698 1.00 88.06 79 VAL A N 1
ATOM 642 C CA . VAL A 1 79 ? 28.666 -4.885 10.668 1.00 88.06 79 VAL A CA 1
ATOM 643 C C . VAL A 1 79 ? 28.081 -5.465 11.955 1.00 88.06 79 VAL A C 1
ATOM 645 O O . VAL A 1 79 ? 28.595 -6.456 12.477 1.00 88.06 79 VAL A O 1
ATOM 648 N N . TYR A 1 80 ? 26.972 -4.909 12.454 1.00 88.00 80 TYR A N 1
ATOM 649 C CA . TYR A 1 80 ? 26.276 -5.489 13.598 1.00 88.00 80 TYR A CA 1
ATOM 650 C C . TYR A 1 80 ? 25.790 -6.913 13.309 1.00 88.00 80 TYR A C 1
ATOM 652 O O . TYR A 1 80 ? 25.991 -7.792 14.145 1.00 88.00 80 TYR A O 1
ATOM 660 N N . LYS A 1 81 ? 25.204 -7.182 12.138 1.00 85.12 81 LYS A N 1
ATOM 661 C CA . LYS A 1 81 ? 24.726 -8.522 11.754 1.00 85.12 81 LYS A CA 1
ATOM 662 C C . LYS A 1 81 ? 25.863 -9.553 11.724 1.00 85.12 81 LYS A C 1
ATOM 664 O O . LYS A 1 81 ? 25.674 -10.667 12.207 1.00 85.12 81 LYS A O 1
ATOM 669 N N . VAL A 1 82 ? 27.049 -9.172 11.244 1.00 87.94 82 VAL A N 1
ATOM 670 C CA . VAL A 1 82 ? 28.230 -10.054 11.224 1.00 87.94 82 VAL A CA 1
ATOM 671 C C . VAL A 1 82 ? 28.808 -10.266 12.622 1.00 87.94 82 VAL A C 1
ATOM 673 O O . VAL A 1 82 ? 29.014 -11.402 13.042 1.00 87.94 82 VAL A O 1
ATOM 676 N N . LEU A 1 83 ? 29.058 -9.190 13.373 1.00 89.81 83 LEU A N 1
ATOM 677 C CA . LEU A 1 83 ? 29.729 -9.278 14.674 1.00 89.81 83 LEU A CA 1
ATOM 678 C C . LEU A 1 83 ? 28.818 -9.794 15.798 1.00 89.81 83 LEU A C 1
ATOM 680 O O . LEU A 1 83 ? 29.308 -10.306 16.808 1.00 89.81 83 LEU A O 1
ATOM 684 N N . SER A 1 84 ? 27.497 -9.660 15.656 1.00 88.25 84 SER A N 1
ATOM 685 C CA . SER A 1 84 ? 26.534 -10.170 16.638 1.00 88.25 84 SER A CA 1
ATOM 686 C C . SER A 1 84 ? 26.332 -11.685 16.539 1.00 88.25 84 SER A C 1
ATOM 688 O O . SER A 1 84 ? 26.101 -12.319 17.573 1.00 88.25 84 SER A O 1
ATOM 690 N N . ASP A 1 85 ? 26.481 -12.282 15.353 1.00 88.06 85 ASP A N 1
ATOM 691 C CA . ASP A 1 85 ? 26.416 -13.731 15.164 1.00 88.06 85 ASP A CA 1
ATOM 692 C C . ASP A 1 85 ? 27.766 -14.390 15.488 1.00 88.06 85 ASP A C 1
ATOM 694 O O . ASP A 1 85 ? 28.809 -14.076 14.915 1.00 88.06 85 ASP A O 1
ATOM 698 N N . LYS A 1 86 ? 27.757 -15.356 16.414 1.00 88.69 86 LYS A N 1
ATOM 699 C CA . LYS A 1 86 ? 28.975 -16.031 16.887 1.00 88.69 86 LYS A CA 1
ATOM 700 C C . LYS A 1 86 ? 29.726 -16.772 15.772 1.00 88.69 86 LYS A C 1
ATOM 702 O O . LYS A 1 86 ? 30.956 -16.823 15.804 1.00 88.69 86 LYS A O 1
ATOM 707 N N . ARG A 1 87 ? 29.013 -17.385 14.821 1.00 88.12 87 ARG A N 1
ATOM 708 C CA . ARG A 1 87 ? 29.617 -18.115 13.696 1.00 88.12 87 ARG A CA 1
ATOM 709 C C . ARG A 1 87 ? 30.241 -17.133 12.710 1.00 88.12 87 ARG A C 1
ATOM 711 O O . ARG A 1 87 ? 31.408 -17.318 12.366 1.00 88.12 87 ARG A O 1
ATOM 718 N N . LYS A 1 88 ? 29.506 -16.077 12.346 1.00 87.62 88 LYS A N 1
ATOM 719 C CA . LYS A 1 88 ? 29.970 -15.047 11.402 1.00 87.62 88 LYS A CA 1
ATOM 720 C C . LYS A 1 88 ? 31.146 -14.244 11.952 1.00 87.62 88 LYS A C 1
ATOM 722 O O . LYS A 1 88 ? 32.175 -14.157 11.291 1.00 87.62 88 LYS A O 1
ATOM 727 N N . LYS A 1 89 ? 31.072 -13.795 13.211 1.00 89.06 89 LYS A N 1
ATOM 728 C CA . LYS A 1 89 ? 32.195 -13.165 13.929 1.00 89.06 89 LYS A CA 1
ATOM 729 C C . LYS A 1 89 ? 33.451 -14.039 13.875 1.00 89.06 89 LYS A C 1
ATOM 731 O O . LYS A 1 89 ? 34.529 -13.569 13.542 1.00 89.06 89 LYS A O 1
ATOM 736 N N . SER A 1 90 ? 33.305 -15.342 14.127 1.00 88.44 90 SER A N 1
ATOM 737 C CA . SER A 1 90 ? 34.427 -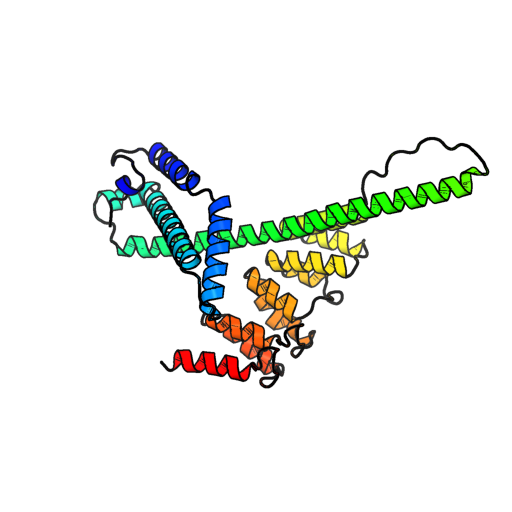16.284 14.084 1.00 88.44 90 SER A CA 1
ATOM 738 C C . SER A 1 90 ? 34.989 -16.507 12.671 1.00 88.44 90 SER A C 1
ATOM 740 O O . SER A 1 90 ? 36.177 -16.794 12.529 1.00 88.44 90 SER A O 1
ATOM 742 N N . GLN A 1 91 ? 34.167 -16.421 11.622 1.00 87.94 91 GLN A N 1
ATOM 743 C CA . GLN A 1 91 ? 34.634 -16.447 10.231 1.00 87.94 91 GLN A CA 1
ATOM 744 C C . GLN A 1 91 ? 35.404 -15.168 9.882 1.00 87.94 91 GLN A C 1
ATOM 746 O O . GLN A 1 91 ? 36.518 -15.276 9.367 1.00 87.94 91 GLN A O 1
ATOM 751 N N . TYR A 1 92 ? 34.865 -14.005 10.257 1.00 86.75 92 TYR A N 1
ATOM 752 C CA . TYR A 1 92 ? 35.516 -12.701 10.120 1.00 86.75 92 TYR A CA 1
ATOM 753 C C . TYR A 1 92 ? 36.874 -12.651 10.827 1.00 86.75 92 TYR A C 1
ATOM 755 O O . TYR A 1 92 ? 37.888 -12.351 10.203 1.00 86.75 92 TYR A O 1
ATOM 763 N N . ASP A 1 93 ? 36.938 -13.069 12.094 1.00 89.62 93 ASP A N 1
ATOM 764 C CA . ASP A 1 93 ? 38.179 -13.063 12.879 1.00 89.62 93 ASP A CA 1
ATOM 765 C C . ASP A 1 93 ? 39.272 -13.980 12.295 1.00 89.62 93 ASP A C 1
ATOM 767 O O . ASP A 1 93 ? 40.458 -13.750 12.520 1.00 89.62 93 ASP A O 1
ATOM 771 N N . ARG A 1 94 ? 38.889 -15.014 11.532 1.00 88.62 94 ARG A N 1
ATOM 772 C CA . ARG A 1 94 ? 39.816 -15.934 10.847 1.00 88.62 94 ARG A CA 1
ATOM 773 C C . ARG A 1 94 ? 40.195 -15.488 9.430 1.00 88.62 94 ARG A C 1
ATOM 775 O O . ARG A 1 94 ? 40.865 -16.254 8.742 1.00 88.62 94 ARG A O 1
ATOM 782 N N . GLY A 1 95 ? 39.739 -14.318 8.979 1.00 83.50 95 GLY A N 1
ATOM 783 C CA . GLY A 1 95 ? 39.966 -13.830 7.615 1.00 83.50 95 GLY A CA 1
ATOM 784 C C . GLY A 1 95 ? 39.269 -14.667 6.537 1.00 83.50 95 GLY A C 1
ATOM 785 O O . GLY A 1 95 ? 39.714 -14.676 5.397 1.00 83.50 95 GLY A O 1
ATOM 786 N N . LYS A 1 96 ? 38.210 -15.408 6.899 1.00 77.62 96 LYS A N 1
ATOM 787 C CA . LYS A 1 96 ? 37.410 -16.246 5.984 1.00 77.62 96 LYS A CA 1
ATOM 788 C C . LYS A 1 96 ? 36.114 -15.562 5.532 1.00 77.62 96 LYS A C 1
ATOM 790 O O . LYS A 1 96 ? 35.176 -16.254 5.160 1.00 77.62 96 LYS A O 1
ATOM 795 N N . TYR A 1 97 ? 36.033 -14.246 5.686 1.00 69.94 97 TYR A N 1
ATOM 796 C CA . TYR A 1 97 ? 34.904 -13.429 5.251 1.00 69.94 97 TYR A CA 1
ATOM 797 C C . TYR A 1 97 ? 35.371 -12.694 4.006 1.00 69.94 97 TYR A C 1
ATOM 799 O O . TYR A 1 97 ? 36.305 -11.895 4.100 1.00 69.94 97 TYR A O 1
ATOM 807 N N . GLU A 1 98 ? 34.816 -13.037 2.850 1.00 62.88 98 GLU A N 1
ATOM 808 C CA . GLU A 1 98 ? 35.192 -12.390 1.595 1.00 62.88 98 GLU A CA 1
ATOM 809 C C . GLU A 1 98 ? 34.401 -11.082 1.443 1.00 62.88 98 GLU A C 1
ATOM 811 O O . GLU A 1 98 ? 33.299 -10.945 1.972 1.00 62.88 98 GLU A O 1
ATOM 816 N N . ASP A 1 99 ? 34.933 -10.101 0.706 1.00 56.66 99 ASP A N 1
ATOM 817 C CA . ASP A 1 99 ? 34.214 -8.841 0.445 1.00 56.66 99 ASP A CA 1
ATOM 818 C C . ASP A 1 99 ? 32.873 -9.084 -0.299 1.00 56.66 99 ASP A C 1
ATOM 820 O O . ASP A 1 99 ? 31.965 -8.254 -0.225 1.00 56.66 99 ASP A O 1
ATOM 824 N N . GLY A 1 100 ? 32.719 -10.242 -0.964 1.00 52.41 100 GLY A N 1
ATOM 825 C CA . GLY A 1 100 ? 31.459 -10.729 -1.548 1.00 52.41 100 GLY A CA 1
ATOM 826 C C . GLY A 1 100 ? 30.404 -11.149 -0.509 1.00 52.41 100 GLY A C 1
ATOM 827 O O . GLY A 1 100 ? 29.232 -10.840 -0.712 1.00 52.41 100 GLY A O 1
ATOM 828 N N . ASP A 1 101 ? 30.843 -11.692 0.637 1.00 54.66 101 ASP A N 1
ATOM 829 C CA . ASP A 1 101 ? 30.120 -11.856 1.916 1.00 54.66 101 ASP A CA 1
ATOM 830 C C . ASP A 1 101 ? 29.150 -10.701 2.198 1.00 54.66 101 ASP A C 1
ATOM 832 O O . ASP A 1 101 ? 27.926 -10.793 2.315 1.00 54.66 101 ASP A O 1
ATOM 836 N N . CYS A 1 102 ? 29.792 -9.537 2.203 1.00 55.09 102 CYS A N 1
ATOM 837 C CA . CYS A 1 102 ? 29.232 -8.242 2.533 1.00 55.09 102 CYS A CA 1
ATOM 838 C C . CYS A 1 102 ? 28.106 -7.818 1.574 1.00 55.09 102 CYS A C 1
ATOM 840 O O . CYS A 1 102 ? 27.196 -7.084 1.970 1.00 55.09 102 CYS A O 1
ATOM 842 N N . SER A 1 103 ? 28.168 -8.252 0.311 1.00 57.62 103 SER A N 1
ATOM 843 C CA . SER A 1 103 ? 27.199 -7.876 -0.722 1.00 57.62 103 SER A CA 1
ATOM 844 C C . SER A 1 103 ? 25.849 -8.566 -0.524 1.00 57.62 103 SER A C 1
ATOM 846 O O . SER A 1 103 ? 24.825 -7.876 -0.508 1.00 57.62 103 SER A O 1
ATOM 848 N N . ASP A 1 104 ? 25.857 -9.863 -0.213 1.00 63.31 104 ASP A N 1
ATOM 849 C CA . ASP A 1 104 ? 24.658 -10.636 0.132 1.00 63.31 104 ASP A CA 1
ATOM 850 C C . ASP A 1 104 ? 23.990 -10.077 1.399 1.00 63.31 104 ASP A C 1
ATOM 852 O O . ASP A 1 104 ? 22.770 -10.073 1.559 1.00 63.31 104 ASP A O 1
ATOM 856 N N . GLU A 1 105 ? 24.775 -9.533 2.326 1.00 69.56 105 GLU A N 1
ATOM 857 C CA . GLU A 1 105 ? 24.254 -9.005 3.588 1.00 69.56 105 GLU A CA 1
ATOM 858 C C . GLU A 1 105 ? 23.752 -7.579 3.494 1.00 69.56 105 GLU A C 1
ATOM 860 O O . GLU A 1 105 ? 22.779 -7.232 4.170 1.00 69.56 105 GLU A O 1
ATOM 865 N N . LEU A 1 106 ? 24.348 -6.783 2.609 1.00 66.06 106 LEU A N 1
ATOM 866 C CA . LEU A 1 106 ? 23.773 -5.532 2.137 1.00 66.06 106 LEU A CA 1
ATOM 867 C C . LEU A 1 106 ? 22.455 -5.768 1.395 1.00 66.06 106 LEU A C 1
ATOM 869 O O . LEU A 1 106 ? 21.550 -4.941 1.516 1.00 66.06 106 LEU A O 1
ATOM 873 N N . GLU A 1 107 ? 22.331 -6.865 0.651 1.00 66.38 107 GLU A N 1
ATOM 874 C CA . GLU A 1 107 ? 21.097 -7.249 -0.034 1.00 66.38 107 GLU A CA 1
ATOM 875 C C . GLU A 1 107 ? 20.018 -7.693 0.961 1.00 66.38 107 GLU A C 1
ATOM 877 O O . GLU A 1 107 ? 18.945 -7.090 1.001 1.00 66.38 107 GLU A O 1
ATOM 882 N N . LEU A 1 108 ? 20.337 -8.604 1.884 1.00 68.00 108 LEU A N 1
ATOM 883 C CA . LEU A 1 108 ? 19.428 -9.007 2.963 1.00 68.00 108 LEU A CA 1
ATOM 884 C C . LEU A 1 108 ? 18.987 -7.821 3.833 1.00 68.00 108 LEU A C 1
ATOM 886 O O . LEU A 1 108 ? 17.824 -7.725 4.219 1.00 68.00 108 LEU A O 1
ATOM 890 N N . LEU A 1 109 ? 19.891 -6.890 4.153 1.00 67.62 109 LEU A N 1
ATOM 891 C CA . LEU A 1 109 ? 19.526 -5.677 4.887 1.00 67.62 109 LEU A CA 1
ATOM 892 C C . LEU A 1 109 ? 18.703 -4.710 4.044 1.00 67.62 109 LEU A C 1
ATOM 894 O O . LEU A 1 109 ? 17.816 -4.050 4.577 1.00 67.62 109 LEU A O 1
ATOM 898 N N . ARG A 1 110 ? 18.956 -4.609 2.737 1.00 65.62 110 ARG A N 1
ATOM 899 C CA . ARG A 1 110 ? 18.115 -3.822 1.828 1.00 65.62 110 ARG A CA 1
ATOM 900 C C . ARG A 1 110 ? 16.690 -4.369 1.816 1.00 65.62 110 ARG A C 1
ATOM 902 O O . ARG A 1 110 ? 15.753 -3.577 1.895 1.00 65.62 110 ARG A O 1
ATOM 909 N N . GLU A 1 111 ? 16.530 -5.685 1.775 1.00 67.62 111 GLU A N 1
ATOM 910 C CA . GLU A 1 111 ? 15.229 -6.347 1.865 1.00 67.62 111 GLU A CA 1
ATOM 911 C C . GLU A 1 111 ? 14.555 -6.127 3.225 1.00 67.62 111 GLU A C 1
ATOM 913 O O . GLU A 1 111 ? 13.384 -5.751 3.271 1.00 67.62 111 GLU A O 1
ATOM 918 N N . GLU A 1 112 ? 15.276 -6.304 4.337 1.00 70.06 112 GLU A N 1
ATOM 919 C CA . GLU A 1 112 ? 14.759 -6.042 5.689 1.00 70.06 112 GLU A CA 1
ATOM 920 C C . GLU A 1 112 ? 14.325 -4.576 5.849 1.00 70.06 112 GLU A C 1
ATOM 922 O O . GLU A 1 112 ? 13.241 -4.296 6.362 1.00 70.06 112 GLU A O 1
ATOM 927 N N . MET A 1 113 ? 15.125 -3.633 5.346 1.00 65.06 113 MET A N 1
ATOM 928 C CA . MET A 1 113 ? 14.802 -2.206 5.344 1.00 65.06 113 MET A CA 1
ATOM 929 C C . MET A 1 113 ? 13.611 -1.883 4.441 1.00 65.06 113 MET A C 1
ATOM 931 O O . MET A 1 113 ? 12.815 -1.006 4.781 1.00 65.06 113 MET A O 1
ATOM 935 N N . SER A 1 114 ? 13.461 -2.585 3.314 1.00 69.31 114 SER A N 1
ATOM 936 C CA . SER A 1 114 ? 12.290 -2.468 2.439 1.00 69.31 114 SER A CA 1
ATOM 937 C C . SER A 1 114 ? 11.022 -2.920 3.168 1.00 69.31 114 SER A C 1
ATOM 939 O O . SER A 1 114 ? 10.065 -2.150 3.270 1.00 69.31 114 SER A O 1
ATOM 941 N N . LYS A 1 115 ? 11.053 -4.109 3.787 1.00 72.94 115 LYS A N 1
ATOM 942 C CA . LYS A 1 115 ? 9.955 -4.652 4.606 1.00 72.94 115 LYS A CA 1
ATOM 943 C C . LYS A 1 115 ? 9.609 -3.728 5.774 1.00 72.94 115 LYS A C 1
ATOM 945 O O . LYS A 1 115 ? 8.438 -3.437 6.005 1.00 72.94 115 LYS A O 1
ATOM 950 N N . PHE A 1 116 ? 10.613 -3.201 6.474 1.00 70.62 116 PHE A N 1
ATOM 951 C CA . PHE A 1 116 ? 10.407 -2.243 7.560 1.00 70.62 116 PHE A CA 1
ATOM 952 C C . PHE A 1 116 ? 9.758 -0.942 7.065 1.00 70.62 116 PHE A C 1
ATOM 954 O O . PHE A 1 116 ? 8.786 -0.468 7.655 1.00 70.62 116 PHE A O 1
ATOM 961 N N . LYS A 1 117 ? 10.246 -0.376 5.952 1.00 69.38 117 LYS A N 1
ATOM 962 C CA . LYS A 1 117 ? 9.662 0.824 5.329 1.00 69.38 117 LYS A CA 1
ATOM 963 C C . LYS A 1 117 ? 8.199 0.586 4.949 1.00 69.38 117 LYS A C 1
ATOM 965 O O . LYS A 1 117 ? 7.357 1.454 5.172 1.00 69.38 117 LYS A O 1
ATOM 970 N N . GLN A 1 118 ? 7.888 -0.591 4.419 1.00 75.62 118 GLN A N 1
ATOM 971 C CA . GLN A 1 118 ? 6.533 -0.998 4.065 1.00 75.62 118 GLN A CA 1
ATOM 972 C C . GLN A 1 118 ? 5.633 -1.132 5.305 1.00 75.62 118 GLN A C 1
ATOM 974 O O . GLN A 1 118 ? 4.525 -0.597 5.324 1.00 75.62 118 GLN A O 1
ATOM 979 N N . GLU A 1 119 ? 6.113 -1.760 6.382 1.00 76.31 119 GLU A N 1
ATOM 980 C CA . GLU A 1 119 ? 5.373 -1.870 7.645 1.00 76.31 119 GLU A CA 1
ATOM 981 C C . GLU A 1 119 ? 5.068 -0.492 8.257 1.00 76.31 119 GLU A C 1
ATOM 983 O O . GLU A 1 119 ? 3.969 -0.250 8.766 1.00 76.31 119 GLU A O 1
ATOM 988 N N . MET A 1 120 ? 6.021 0.436 8.169 1.00 73.31 120 MET A N 1
ATOM 989 C CA . MET A 1 120 ? 5.841 1.815 8.621 1.00 73.31 120 MET A CA 1
ATOM 990 C C . MET A 1 120 ? 4.766 2.543 7.809 1.00 73.31 120 MET A C 1
ATOM 992 O O . MET A 1 120 ? 3.863 3.130 8.405 1.00 73.31 120 MET A O 1
ATOM 996 N N . LYS A 1 121 ? 4.782 2.426 6.473 1.00 79.69 121 LYS A N 1
ATOM 997 C CA . LYS A 1 121 ? 3.720 2.975 5.610 1.00 79.69 121 LYS A CA 1
ATOM 998 C C . LYS A 1 121 ? 2.334 2.439 5.983 1.00 79.69 121 LYS A C 1
ATOM 1000 O O . LYS A 1 121 ? 1.380 3.209 6.075 1.00 79.69 121 LYS A O 1
ATOM 1005 N N . ARG A 1 122 ? 2.220 1.131 6.251 1.00 87.69 122 ARG A N 1
ATOM 1006 C CA . ARG A 1 122 ? 0.965 0.486 6.692 1.00 87.69 122 ARG A CA 1
ATOM 1007 C C . ARG A 1 122 ? 0.455 1.069 8.013 1.00 87.69 122 ARG A C 1
ATOM 1009 O O . ARG A 1 122 ? -0.733 1.348 8.165 1.00 87.69 122 ARG A O 1
ATOM 1016 N N . LYS A 1 123 ? 1.357 1.297 8.974 1.00 83.81 123 LYS A N 1
ATOM 1017 C CA . LYS A 1 123 ? 1.025 1.948 10.253 1.00 83.81 123 LYS A CA 1
ATOM 1018 C C . LYS A 1 123 ? 0.593 3.404 10.062 1.00 83.81 123 LYS A C 1
ATOM 1020 O O . LYS A 1 123 ? -0.316 3.851 10.758 1.00 83.81 123 LYS A O 1
ATOM 1025 N N . GLU A 1 124 ? 1.213 4.128 9.134 1.00 83.44 124 GLU A N 1
ATOM 1026 C CA . GLU A 1 124 ? 0.876 5.522 8.837 1.00 83.44 124 GLU A CA 1
ATOM 1027 C C . GLU A 1 124 ? -0.547 5.660 8.290 1.00 83.44 124 GLU A C 1
ATOM 1029 O O . GLU A 1 124 ? -1.337 6.415 8.860 1.00 83.44 124 GLU A O 1
ATOM 1034 N N . ILE A 1 125 ? -0.915 4.886 7.261 1.00 89.31 125 ILE A N 1
ATOM 1035 C CA . ILE A 1 125 ? -2.278 4.928 6.706 1.00 89.31 125 ILE A CA 1
ATOM 1036 C C . ILE A 1 125 ? -3.322 4.515 7.741 1.00 89.31 125 ILE A C 1
ATOM 1038 O O . ILE A 1 125 ? -4.349 5.178 7.885 1.00 89.31 125 ILE A O 1
ATOM 1042 N N . PHE A 1 126 ? -3.018 3.490 8.541 1.00 91.31 126 PHE A N 1
ATOM 1043 C CA . PHE A 1 126 ? -3.878 3.068 9.639 1.00 91.31 126 PHE A CA 1
ATOM 1044 C C . PHE A 1 126 ? -4.116 4.198 10.644 1.00 91.31 126 PHE A C 1
ATOM 1046 O O . PHE A 1 126 ? -5.256 4.485 11.003 1.00 91.31 126 PHE A O 1
ATOM 1053 N N . ASN A 1 127 ? -3.050 4.871 11.083 1.00 85.19 127 ASN A N 1
ATOM 1054 C CA . ASN A 1 127 ? -3.155 5.973 12.033 1.00 85.19 127 ASN A CA 1
ATOM 1055 C C . ASN A 1 127 ? -3.874 7.184 11.428 1.00 85.19 127 ASN A C 1
ATOM 1057 O O . ASN A 1 127 ? -4.692 7.796 12.110 1.00 85.19 127 ASN A O 1
ATOM 1061 N N . LYS A 1 128 ? -3.625 7.501 10.153 1.00 89.56 128 LYS A N 1
ATOM 1062 C CA . LYS A 1 128 ? -4.307 8.583 9.432 1.00 89.56 128 LYS A CA 1
ATOM 1063 C C . LYS A 1 128 ? -5.817 8.353 9.386 1.00 89.56 128 LYS A C 1
ATOM 1065 O O . LYS A 1 128 ? -6.580 9.238 9.771 1.00 89.56 128 LYS A O 1
ATOM 1070 N N . ILE A 1 129 ? -6.245 7.156 8.982 1.00 90.31 129 ILE A N 1
ATOM 1071 C CA . ILE A 1 129 ? -7.664 6.783 8.933 1.00 90.31 129 ILE A CA 1
ATOM 1072 C C . ILE A 1 129 ? -8.256 6.764 10.347 1.00 90.31 129 ILE A C 1
ATOM 1074 O O . ILE A 1 129 ? -9.314 7.344 10.578 1.00 90.31 129 ILE A O 1
ATOM 1078 N N . LYS A 1 130 ? -7.547 6.197 11.330 1.00 89.75 130 LYS A N 1
ATOM 1079 C CA . LYS A 1 130 ? -7.983 6.197 12.733 1.00 89.75 130 LYS A CA 1
ATOM 1080 C C . LYS A 1 130 ? -8.231 7.614 13.267 1.00 89.75 130 LYS A C 1
ATOM 1082 O O . LYS A 1 130 ? -9.268 7.852 13.877 1.00 89.75 130 LYS A O 1
ATOM 1087 N N . ILE A 1 131 ? -7.312 8.552 13.023 1.00 86.25 131 ILE A N 1
ATOM 1088 C CA . ILE A 1 131 ? -7.459 9.960 13.429 1.00 86.25 131 ILE A CA 1
ATOM 1089 C C . ILE A 1 131 ? -8.670 10.594 12.740 1.00 86.25 131 ILE A C 1
ATOM 1091 O O . ILE A 1 131 ? -9.453 11.272 13.403 1.00 86.25 131 ILE A O 1
ATOM 1095 N N . MET A 1 132 ? -8.855 10.343 11.441 1.00 91.88 132 MET A N 1
ATOM 1096 C CA . MET A 1 132 ? -10.017 10.827 10.692 1.00 91.88 132 MET A CA 1
ATOM 1097 C C . MET A 1 132 ? -11.336 10.378 11.342 1.00 91.88 132 MET A C 1
ATOM 1099 O O . MET A 1 132 ? -12.210 11.215 11.571 1.00 91.88 132 MET A O 1
ATOM 1103 N N . TYR A 1 133 ? -11.448 9.114 11.763 1.00 89.25 133 TYR A N 1
ATOM 1104 C CA . TYR A 1 133 ? -12.632 8.621 12.477 1.00 89.25 133 TYR A CA 1
ATOM 1105 C C . TYR A 1 133 ? -12.793 9.198 13.882 1.00 89.25 133 TYR A C 1
ATOM 1107 O O . TYR A 1 133 ? -13.914 9.517 14.277 1.00 89.25 133 TYR A O 1
ATOM 1115 N N . CYS A 1 134 ? -11.704 9.393 14.630 1.00 84.19 134 CYS A N 1
ATOM 1116 C CA . CYS A 1 134 ? -11.772 10.085 15.919 1.00 84.19 134 CYS A CA 1
ATOM 1117 C C . CYS A 1 134 ? -12.335 11.510 15.758 1.00 84.19 134 CYS A C 1
ATOM 1119 O O . CYS A 1 134 ? -13.192 11.925 16.538 1.00 84.19 134 CYS A O 1
ATOM 1121 N N . LEU A 1 135 ? -11.913 12.237 14.717 1.00 86.81 135 LEU A N 1
ATOM 1122 C CA . LEU A 1 135 ? -12.440 13.567 14.395 1.00 86.81 135 LEU A CA 1
ATOM 1123 C C . LEU A 1 135 ? -13.905 13.511 13.922 1.00 86.81 135 LEU A C 1
ATOM 1125 O O . LEU A 1 135 ? -14.710 14.334 14.361 1.00 86.81 135 LEU A O 1
ATOM 1129 N N . LYS A 1 136 ? -14.274 12.524 13.087 1.00 88.19 136 LYS A N 1
ATOM 1130 C CA . LYS A 1 136 ? -15.666 12.276 12.650 1.00 88.19 136 LYS A CA 1
ATOM 1131 C C . LYS A 1 136 ? -16.576 12.047 13.863 1.00 88.19 136 LYS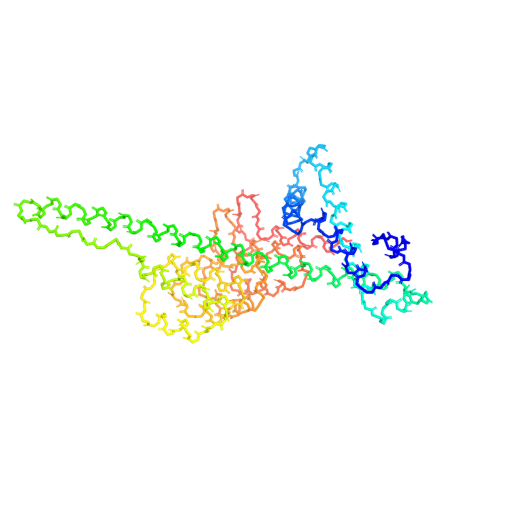 A C 1
ATOM 1133 O O . LYS A 1 136 ? -17.619 12.686 13.964 1.00 88.19 136 LYS A O 1
ATOM 1138 N N . GLY A 1 137 ? -16.144 11.237 14.832 1.00 85.81 137 GLY A N 1
ATOM 1139 C CA . GLY A 1 137 ? -16.872 10.994 16.082 1.00 85.81 137 GLY A CA 1
ATOM 1140 C C . GLY A 1 137 ? -17.071 12.253 16.925 1.00 85.81 137 GLY A C 1
ATOM 1141 O O . GLY A 1 137 ? -18.194 12.543 17.327 1.00 85.81 137 GLY A O 1
ATOM 1142 N N . GLN A 1 138 ? -16.018 13.052 17.130 1.00 84.00 138 GLN A N 1
ATOM 1143 C CA . GLN A 1 138 ? -16.132 14.326 17.853 1.00 84.00 138 GLN A CA 1
ATOM 1144 C C . GLN A 1 138 ? -17.109 15.295 17.180 1.00 84.00 138 GLN A C 1
ATOM 1146 O O . GLN A 1 138 ? -17.842 16.007 17.866 1.00 84.00 138 GLN A O 1
ATOM 1151 N N . LYS A 1 139 ? -17.119 15.338 15.844 1.00 86.00 139 LYS A N 1
ATOM 1152 C CA . LYS A 1 139 ? -18.042 16.179 15.078 1.00 86.00 139 LYS A CA 1
ATOM 1153 C C . LYS A 1 139 ? -19.493 15.727 15.261 1.00 86.00 139 LYS A C 1
ATOM 1155 O O . LYS A 1 139 ? -20.336 16.562 15.567 1.00 86.00 139 LYS A O 1
ATOM 1160 N N . LEU A 1 140 ? -19.760 14.425 15.156 1.00 83.69 140 LEU A N 1
ATOM 1161 C CA . LEU A 1 140 ? -21.101 13.860 15.346 1.00 83.69 140 LEU A CA 1
ATOM 1162 C C . LEU A 1 140 ? -21.641 14.122 16.758 1.00 83.69 140 LEU A C 1
ATOM 1164 O O . LEU A 1 140 ? -22.767 14.589 16.896 1.00 83.69 140 LEU A O 1
ATOM 1168 N N . ILE A 1 141 ? -20.817 13.918 17.792 1.00 82.31 141 ILE A N 1
ATOM 1169 C CA . ILE A 1 141 ? -21.190 14.197 19.191 1.00 82.31 141 ILE A CA 1
ATOM 1170 C C . ILE A 1 141 ? -21.548 15.680 19.375 1.00 82.31 141 ILE A C 1
ATOM 1172 O O . ILE A 1 141 ? -22.541 16.007 20.025 1.00 82.31 141 ILE A O 1
ATOM 1176 N N . LYS A 1 142 ? -20.769 16.595 18.781 1.00 83.94 142 LYS A N 1
ATOM 1177 C CA . LYS A 1 142 ? -21.056 18.039 18.828 1.00 83.94 142 LYS A CA 1
ATOM 1178 C C . LYS A 1 142 ? -22.371 18.389 18.131 1.00 83.94 142 LYS A C 1
ATOM 1180 O O . LYS A 1 142 ? -23.172 19.128 18.698 1.00 83.94 142 LYS A O 1
ATOM 1185 N N . GLU A 1 143 ? -22.604 17.852 16.936 1.00 84.81 143 GLU A N 1
ATOM 1186 C CA . GLU A 1 143 ? -23.840 18.077 16.176 1.00 84.81 143 GLU A CA 1
ATOM 1187 C C . GLU A 1 143 ? -25.075 17.546 16.919 1.00 84.81 143 GLU A C 1
ATOM 1189 O O . GLU A 1 143 ? -26.120 18.198 16.943 1.00 84.81 143 GLU A O 1
ATOM 1194 N N . GLU A 1 144 ? -24.961 16.383 17.559 1.00 83.62 144 GLU A N 1
ATOM 1195 C CA . GLU A 1 144 ? -26.030 15.791 18.362 1.00 83.62 144 GLU A CA 1
ATOM 1196 C C . GLU A 1 144 ? -26.318 16.612 19.624 1.00 83.62 144 GLU A C 1
ATOM 1198 O O . GLU A 1 144 ? -27.476 16.932 19.903 1.00 83.62 144 GLU A O 1
ATOM 1203 N N . ALA A 1 145 ? -25.276 17.063 20.328 1.00 79.56 145 ALA A N 1
ATOM 1204 C CA . ALA A 1 145 ? -25.417 17.957 21.473 1.00 79.56 145 ALA A CA 1
ATOM 1205 C C . ALA A 1 145 ? -26.087 19.292 21.090 1.00 79.56 145 ALA A C 1
ATOM 1207 O O . ALA A 1 145 ? -26.937 19.794 21.826 1.00 79.56 145 ALA A O 1
ATOM 1208 N N . GLU A 1 146 ? -25.753 19.870 19.932 1.00 85.94 146 GLU A N 1
ATOM 1209 C CA . GLU A 1 146 ? -26.411 21.078 19.417 1.00 85.94 146 GLU A CA 1
ATOM 1210 C C . GLU A 1 146 ? -27.881 20.845 19.050 1.00 85.94 146 GLU A C 1
ATOM 1212 O O . GLU A 1 146 ? -28.731 21.694 19.337 1.00 85.94 146 GLU A O 1
ATOM 1217 N N . ARG A 1 147 ? -28.208 19.700 18.437 1.00 84.25 147 ARG A N 1
ATOM 1218 C CA . ARG A 1 147 ? -29.599 19.324 18.137 1.00 84.25 147 ARG A CA 1
ATOM 1219 C C . ARG A 1 147 ? -30.419 19.166 19.411 1.00 84.25 147 ARG A C 1
ATOM 1221 O O . ARG A 1 147 ? -31.515 19.717 19.482 1.00 84.25 147 ARG A O 1
ATOM 1228 N N . LEU A 1 148 ? -29.879 18.472 20.413 1.00 82.88 148 LEU A N 1
ATOM 1229 C CA . LEU A 1 148 ? -30.527 18.311 21.713 1.00 82.88 148 LEU A CA 1
ATOM 1230 C C . LEU A 1 148 ? -30.749 19.666 22.386 1.00 82.88 148 LEU A C 1
ATOM 1232 O O . LEU A 1 148 ? -31.857 19.927 22.836 1.00 82.88 148 LEU A O 1
ATOM 1236 N N . LYS A 1 149 ? -29.758 20.569 22.376 1.00 84.25 149 LYS A N 1
ATOM 1237 C CA . LYS A 1 149 ? -29.920 21.940 22.896 1.00 84.25 149 LYS A CA 1
ATOM 1238 C C . LYS A 1 149 ? -31.065 22.690 22.216 1.00 84.25 149 LYS A C 1
ATOM 1240 O O . LYS A 1 149 ? -31.923 23.222 22.912 1.00 84.25 149 LYS A O 1
ATOM 1245 N N . LYS A 1 150 ? -31.138 22.674 20.879 1.00 85.38 150 LYS A N 1
ATOM 1246 C CA . LYS A 1 150 ? -32.249 23.296 20.131 1.00 85.38 150 LYS A CA 1
ATOM 1247 C C . LYS A 1 150 ? -33.600 22.670 20.478 1.00 85.38 150 LYS A C 1
ATOM 1249 O O . LYS A 1 150 ? -34.587 23.386 20.625 1.00 85.38 150 LYS A O 1
ATOM 1254 N N . LEU A 1 151 ? -33.651 21.346 20.626 1.00 81.38 151 LEU A N 1
ATOM 1255 C CA . LEU A 1 151 ? -34.864 20.636 21.027 1.00 81.38 151 LEU A CA 1
ATOM 1256 C C . LEU A 1 151 ? -35.283 21.028 22.452 1.00 81.38 151 LEU A C 1
ATOM 1258 O O . LEU A 1 151 ? -36.454 21.301 22.693 1.00 81.38 151 LEU A O 1
ATOM 1262 N N . PHE A 1 152 ? -34.333 21.133 23.383 1.00 77.31 152 PHE A N 1
ATOM 1263 C CA . PHE A 1 152 ? -34.579 21.602 24.745 1.00 77.31 152 PHE A CA 1
ATOM 1264 C C . PHE A 1 152 ? -34.999 23.071 24.799 1.00 77.31 152 PHE A C 1
ATOM 1266 O O . PHE A 1 152 ? -35.849 23.407 25.611 1.00 77.31 152 PHE A O 1
ATOM 1273 N N . GLU A 1 153 ? -34.487 23.945 23.934 1.00 79.44 153 GLU A N 1
ATOM 1274 C CA . GLU A 1 153 ? -34.973 25.328 23.811 1.00 79.44 153 GLU A CA 1
ATOM 1275 C C . GLU A 1 153 ? -36.417 25.382 23.285 1.00 79.44 153 GLU A C 1
ATOM 1277 O O . GLU A 1 153 ? -37.219 26.195 23.748 1.00 79.44 153 GLU A O 1
ATOM 1282 N N . GLN A 1 154 ? -36.783 24.485 22.362 1.00 76.25 154 GLN A N 1
ATOM 1283 C CA . GLN A 1 154 ? -38.157 24.350 21.867 1.00 76.25 154 GLN A CA 1
ATOM 1284 C C . GLN A 1 154 ? -39.106 23.775 22.931 1.00 76.25 154 GLN A C 1
ATOM 1286 O O . GLN A 1 154 ? -40.224 24.269 23.090 1.00 76.25 154 GLN A O 1
ATOM 1291 N N . ILE A 1 155 ? -38.656 22.764 23.680 1.00 73.19 155 ILE A N 1
ATOM 1292 C CA . ILE A 1 155 ? -39.417 22.109 24.755 1.00 73.19 155 ILE A CA 1
ATOM 1293 C C . ILE A 1 155 ? -39.458 22.982 26.018 1.00 73.19 155 ILE A C 1
ATOM 1295 O O . ILE A 1 155 ? -40.457 22.972 26.726 1.00 73.19 155 ILE A O 1
ATOM 1299 N N . GLY A 1 156 ? -38.438 23.806 26.269 1.00 54.19 156 GLY A N 1
ATOM 1300 C CA . GLY A 1 156 ? -38.254 24.675 27.440 1.00 54.19 156 GLY A CA 1
ATOM 1301 C C . GLY A 1 156 ? -39.293 25.788 27.607 1.00 54.19 156 GLY A C 1
ATOM 1302 O O . GLY A 1 156 ? -39.263 26.511 28.601 1.00 54.19 156 GLY A O 1
ATOM 1303 N N . LYS A 1 157 ? -40.275 25.882 26.701 1.00 55.69 157 LYS A N 1
ATOM 1304 C CA . LYS A 1 157 ? -41.556 26.551 26.979 1.00 55.69 157 LYS A CA 1
ATOM 1305 C C . LYS A 1 157 ? -42.473 25.752 27.925 1.00 55.69 157 LYS A C 1
ATOM 1307 O O . LYS A 1 157 ? -43.455 26.311 28.401 1.00 55.69 157 LYS A O 1
ATOM 1312 N N . MET A 1 158 ? -42.156 24.499 28.258 1.00 43.00 158 MET A N 1
ATOM 1313 C CA . MET A 1 158 ? -42.834 23.673 29.261 1.00 43.00 158 MET A CA 1
ATOM 1314 C C . MET A 1 158 ? -41.850 22.712 29.964 1.00 43.00 158 MET A C 1
ATOM 1316 O O . MET A 1 158 ? -41.617 21.598 29.510 1.00 43.00 158 MET A O 1
ATOM 1320 N N . GLY A 1 159 ? -41.333 23.119 31.130 1.00 45.59 159 GLY A N 1
ATOM 1321 C CA . GLY A 1 159 ? -40.780 22.204 32.144 1.00 45.59 159 GLY A CA 1
ATOM 1322 C C . GLY A 1 159 ? -39.250 22.091 32.214 1.00 45.59 159 GLY A C 1
ATOM 1323 O O . GLY A 1 159 ? -38.571 21.841 31.225 1.00 45.59 159 GLY A O 1
ATOM 1324 N N . LYS A 1 160 ? -38.702 22.242 33.431 1.00 45.31 160 LYS A N 1
ATOM 1325 C CA . LYS A 1 160 ? -37.282 22.011 33.750 1.00 45.31 160 LYS A CA 1
ATOM 1326 C C . LYS A 1 160 ? -36.983 20.505 33.741 1.00 45.31 160 LYS A C 1
ATOM 1328 O O . LYS A 1 160 ? -37.509 19.789 34.592 1.00 45.31 160 LYS A O 1
ATOM 1333 N N . ALA A 1 161 ? -36.116 20.043 32.842 1.00 42.38 161 ALA A N 1
ATOM 1334 C CA . ALA A 1 161 ? -35.558 18.690 32.866 1.00 42.38 161 ALA A CA 1
ATOM 1335 C C . ALA A 1 161 ? -34.105 18.709 33.374 1.00 42.38 161 ALA A C 1
ATOM 1337 O O . ALA A 1 161 ? -33.360 19.650 33.105 1.00 42.38 161 ALA A O 1
ATOM 1338 N N . LYS A 1 162 ? -33.753 17.685 34.162 1.00 48.91 162 LYS A N 1
ATOM 1339 C CA . LYS A 1 162 ? -32.441 17.468 34.792 1.00 48.91 162 LYS A CA 1
ATOM 1340 C C . LYS A 1 162 ? -31.329 17.309 33.754 1.00 48.91 162 LYS A C 1
ATOM 1342 O O . LYS A 1 162 ? -31.553 16.713 32.706 1.00 48.91 162 LYS A O 1
ATOM 1347 N N . GLU A 1 163 ? -30.142 17.789 34.121 1.00 48.78 163 GLU A N 1
ATOM 1348 C CA . GLU A 1 163 ? -28.865 17.558 33.442 1.00 48.78 163 GLU A CA 1
ATOM 1349 C C . GLU A 1 163 ? -28.672 16.055 33.185 1.00 48.78 163 GLU A C 1
ATOM 1351 O O . GLU A 1 163 ? -28.528 15.266 34.120 1.00 48.78 163 GLU A O 1
ATOM 1356 N N . THR A 1 164 ? -28.746 15.650 31.919 1.00 44.25 164 THR A N 1
ATOM 1357 C CA . THR A 1 164 ? -28.443 14.290 31.462 1.00 44.25 164 THR A CA 1
ATOM 1358 C C . THR A 1 164 ? -27.000 14.214 30.979 1.00 44.25 164 THR A C 1
ATOM 1360 O O . THR A 1 164 ? -26.517 15.145 30.335 1.00 44.25 164 THR A O 1
ATOM 1363 N N . GLU A 1 165 ? -26.350 13.099 31.317 1.00 51.88 165 GLU A N 1
ATOM 1364 C CA . GLU A 1 165 ? -24.953 12.745 31.044 1.00 51.88 165 GLU A CA 1
ATOM 1365 C C . GLU A 1 165 ? -24.487 13.085 29.617 1.00 51.88 165 GLU A C 1
ATOM 1367 O O . GLU A 1 165 ? -25.228 12.940 28.643 1.00 51.88 165 GLU A O 1
ATOM 1372 N N . GLU A 1 166 ? -23.234 13.540 29.503 1.00 45.22 166 GLU A N 1
ATOM 1373 C CA . 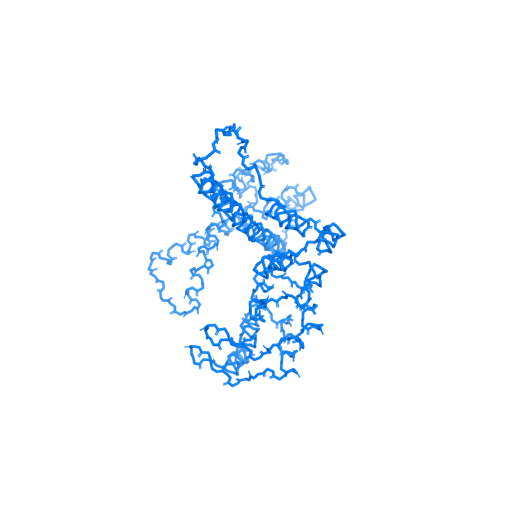GLU A 1 166 ? -22.597 13.871 28.226 1.00 45.22 166 GLU A CA 1
ATOM 1374 C C . GLU A 1 166 ? -22.550 12.642 27.287 1.00 45.22 166 GLU A C 1
ATOM 1376 O O . GLU A 1 166 ? -22.208 11.540 27.735 1.00 45.22 166 GLU A O 1
ATOM 1381 N N . PRO A 1 167 ? -22.843 12.803 25.978 1.00 47.38 167 PRO A N 1
ATOM 1382 C CA . PRO A 1 167 ? -22.806 11.698 25.024 1.00 47.38 167 PRO A CA 1
ATOM 1383 C C . PRO A 1 167 ? -21.377 11.157 24.915 1.00 47.38 167 PRO A C 1
ATOM 1385 O O . PRO A 1 167 ? -20.471 11.848 24.446 1.00 47.38 167 PRO A O 1
ATOM 1388 N N . THR A 1 168 ? -21.167 9.929 25.386 1.00 55.22 168 THR A N 1
ATOM 1389 C CA . THR A 1 168 ? -19.823 9.442 25.730 1.00 55.22 168 THR A CA 1
ATOM 1390 C C . THR A 1 168 ? -19.114 8.692 24.601 1.00 55.22 168 THR A C 1
ATOM 1392 O O . THR A 1 168 ? -17.894 8.582 24.640 1.00 55.22 168 THR A O 1
ATOM 1395 N N . GLU A 1 169 ? -19.801 8.244 23.546 1.00 59.31 169 GLU A N 1
ATOM 1396 C CA . GLU A 1 169 ? -19.146 7.742 22.327 1.00 59.31 169 GLU A CA 1
ATOM 1397 C C . GLU A 1 169 ? -20.154 7.569 21.180 1.00 59.31 169 GLU A C 1
ATOM 1399 O O . GLU A 1 169 ? -21.282 7.135 21.396 1.00 59.31 169 GLU A O 1
ATOM 1404 N N . CYS A 1 170 ? -19.754 7.856 19.936 1.00 75.69 170 CYS A N 1
ATOM 1405 C CA . CYS A 1 170 ? -20.574 7.532 18.767 1.00 75.69 170 CYS A CA 1
ATOM 1406 C C . CYS A 1 170 ? -20.453 6.027 18.456 1.00 75.69 170 CYS A C 1
ATOM 1408 O O . CYS A 1 170 ? -19.407 5.571 17.985 1.00 75.69 170 CYS A O 1
ATOM 1410 N N . GLU A 1 171 ? -21.521 5.258 18.692 1.00 83.69 171 GLU A N 1
ATOM 1411 C CA . GLU A 1 171 ? -21.556 3.794 18.514 1.00 83.69 171 GLU A CA 1
ATOM 1412 C C . GLU A 1 171 ? -21.152 3.353 17.095 1.00 83.69 171 GLU A C 1
ATOM 1414 O O . GLU A 1 171 ? -20.411 2.379 16.913 1.00 83.69 171 GLU A O 1
ATOM 1419 N N . TYR A 1 172 ? -21.560 4.123 16.081 1.00 86.50 172 TYR A N 1
ATOM 1420 C CA . TYR A 1 172 ? -21.166 3.893 14.693 1.00 86.50 172 TYR A CA 1
ATOM 1421 C C . TYR A 1 172 ? -19.646 3.997 14.509 1.00 86.50 172 TYR A C 1
ATOM 1423 O O . TYR A 1 172 ? -19.012 3.079 13.991 1.00 86.50 172 TYR A O 1
ATOM 1431 N N . VAL A 1 173 ? -19.027 5.074 15.005 1.00 88.81 173 VAL A N 1
ATOM 1432 C CA . VAL A 1 173 ? -17.572 5.277 14.903 1.00 88.81 173 VAL A CA 1
ATOM 1433 C C . VAL A 1 173 ? -16.809 4.201 15.676 1.00 88.81 173 VAL A C 1
ATOM 1435 O O . VAL A 1 173 ? -15.819 3.676 15.167 1.00 88.81 173 VAL A O 1
ATOM 1438 N N . SER A 1 174 ? -17.295 3.809 16.857 1.00 88.88 174 SER A N 1
ATOM 1439 C CA . SER A 1 174 ? -16.728 2.689 17.622 1.00 88.88 174 SER A CA 1
ATOM 1440 C C . SER A 1 174 ? -16.748 1.388 16.810 1.00 88.88 174 SER A C 1
ATOM 1442 O O . SER A 1 174 ? -15.765 0.644 16.782 1.00 88.88 174 SER A O 1
ATOM 1444 N N . THR A 1 175 ? -17.831 1.137 16.071 1.00 93.00 175 THR A N 1
ATOM 1445 C CA . THR A 1 175 ? -17.964 -0.029 15.188 1.00 93.00 175 THR A CA 1
ATOM 1446 C C . THR A 1 175 ? -16.960 0.000 14.036 1.00 93.00 175 THR A C 1
ATOM 1448 O O . THR A 1 175 ? -16.280 -1.001 13.797 1.00 93.00 175 THR A O 1
ATOM 1451 N N . ILE A 1 176 ? -16.790 1.143 13.364 1.00 94.06 176 ILE A N 1
ATOM 1452 C CA . ILE A 1 176 ? -15.805 1.262 12.278 1.00 94.06 176 ILE A CA 1
ATOM 1453 C C . ILE A 1 176 ? -14.372 1.096 12.799 1.00 94.06 176 ILE A C 1
ATOM 1455 O O . ILE A 1 176 ? -13.569 0.380 12.199 1.00 94.06 176 ILE A O 1
ATOM 1459 N N . LEU A 1 177 ? -14.046 1.673 13.958 1.00 93.38 177 LEU A N 1
ATOM 1460 C CA . LEU A 1 177 ? -12.737 1.488 14.591 1.00 93.38 177 LEU A CA 1
ATOM 1461 C C . LEU A 1 177 ? -12.471 0.020 14.960 1.00 93.38 177 LEU A C 1
ATOM 1463 O O . LEU A 1 177 ? -11.338 -0.448 14.819 1.00 93.38 177 LEU A O 1
ATOM 1467 N N . LYS A 1 178 ? -13.491 -0.732 15.397 1.00 94.75 178 LYS A N 1
ATOM 1468 C CA . LYS A 1 178 ? -13.375 -2.184 15.621 1.00 94.75 178 LYS A CA 1
ATOM 1469 C C . LYS A 1 178 ? -13.069 -2.922 14.318 1.00 94.75 178 LYS A C 1
ATOM 1471 O O . LYS A 1 178 ? -12.127 -3.709 14.293 1.00 94.75 178 LYS A O 1
ATOM 1476 N N . LEU A 1 179 ? -13.784 -2.620 13.231 1.00 95.88 179 LEU A N 1
ATOM 1477 C CA . LEU A 1 179 ? -13.525 -3.213 11.913 1.00 95.88 179 LEU A CA 1
ATOM 1478 C C . LEU A 1 179 ? -12.096 -2.944 11.427 1.00 95.88 179 LEU A C 1
ATOM 1480 O O . LEU A 1 179 ? -11.404 -3.875 11.025 1.00 95.88 179 LEU A O 1
ATOM 1484 N N . LEU A 1 180 ? -11.616 -1.702 11.537 1.00 95.19 180 LEU A N 1
ATOM 1485 C CA . LEU A 1 180 ? -10.245 -1.339 11.165 1.00 95.19 180 LEU A CA 1
ATOM 1486 C C . LEU A 1 180 ? -9.209 -2.177 11.930 1.00 95.19 180 LEU A C 1
ATOM 1488 O O . LEU A 1 180 ? -8.282 -2.726 11.329 1.00 95.19 180 LEU A O 1
ATOM 1492 N N . ASN A 1 181 ? -9.366 -2.303 13.252 1.00 95.06 181 ASN A N 1
ATOM 1493 C CA . ASN A 1 181 ? -8.459 -3.106 14.075 1.00 95.06 181 ASN A CA 1
ATOM 1494 C C . ASN A 1 181 ? -8.516 -4.597 13.716 1.00 95.06 181 ASN A C 1
ATOM 1496 O O . ASN A 1 181 ? -7.470 -5.238 13.642 1.00 95.06 181 ASN A O 1
ATOM 1500 N N . ASN A 1 182 ? -9.705 -5.138 13.456 1.00 95.50 182 ASN A N 1
ATOM 1501 C CA . ASN A 1 182 ? -9.875 -6.538 13.077 1.00 95.50 182 ASN A CA 1
ATOM 1502 C C . ASN A 1 182 ? -9.233 -6.838 11.709 1.00 95.50 182 ASN A C 1
ATOM 1504 O O . ASN A 1 182 ? -8.559 -7.857 11.580 1.00 95.50 182 ASN A O 1
ATOM 1508 N N . ILE A 1 183 ? -9.350 -5.939 10.719 1.00 95.31 183 ILE A N 1
ATOM 1509 C CA . ILE A 1 183 ? -8.658 -6.070 9.418 1.00 95.31 183 ILE A CA 1
ATOM 1510 C C . ILE A 1 183 ? -7.139 -6.093 9.626 1.00 95.31 183 ILE A C 1
ATOM 1512 O O . ILE A 1 183 ? -6.447 -6.988 9.136 1.00 95.31 183 ILE A O 1
ATOM 1516 N N . LYS A 1 184 ? -6.612 -5.143 10.409 1.00 93.19 184 LYS A N 1
ATOM 1517 C CA . LYS A 1 184 ? -5.181 -5.071 10.742 1.00 93.19 184 LYS A CA 1
ATOM 1518 C C . LYS A 1 184 ? -4.678 -6.359 11.407 1.00 93.19 184 LYS A C 1
ATOM 1520 O O . LYS A 1 184 ? -3.595 -6.838 11.072 1.00 93.19 184 LYS A O 1
ATOM 1525 N N . SER A 1 185 ? -5.461 -6.913 12.330 1.00 93.44 185 SER A N 1
ATOM 1526 C CA . SER A 1 185 ? -5.139 -8.134 13.079 1.00 93.44 185 SER A CA 1
ATOM 1527 C C . SER A 1 185 ? -5.479 -9.432 12.336 1.00 93.44 185 SER A C 1
ATOM 1529 O O . SER A 1 185 ? -5.220 -10.506 12.869 1.00 93.44 185 SER A O 1
ATOM 1531 N N . ASN A 1 186 ? -6.011 -9.354 11.111 1.00 94.81 186 ASN A N 1
ATOM 1532 C CA . ASN A 1 186 ? -6.450 -10.500 10.308 1.00 94.81 186 ASN A CA 1
ATOM 1533 C C . ASN A 1 186 ? -7.565 -11.351 10.964 1.00 94.81 186 ASN A C 1
ATOM 1535 O O . ASN A 1 186 ? -7.599 -12.570 10.830 1.00 94.81 186 ASN A O 1
ATOM 1539 N N . GLU A 1 187 ? -8.497 -10.716 11.679 1.00 95.31 187 GLU A N 1
ATOM 1540 C CA . GLU A 1 187 ? -9.619 -11.378 12.360 1.00 95.31 187 GLU A CA 1
ATOM 1541 C C . GLU A 1 187 ? -10.889 -11.396 11.485 1.00 95.31 187 GLU A C 1
ATOM 1543 O O . GLU A 1 187 ? -11.834 -10.635 11.708 1.00 95.31 187 GLU A O 1
ATOM 1548 N N . TYR A 1 188 ? -10.904 -12.260 10.464 1.00 94.06 188 TYR A N 1
ATOM 1549 C CA . TYR A 1 188 ? -11.955 -12.294 9.433 1.00 94.06 188 TYR A CA 1
ATOM 1550 C C . TYR A 1 188 ? -13.364 -12.536 9.992 1.00 94.06 188 TYR A C 1
ATOM 1552 O O . TYR A 1 188 ? -14.274 -11.753 9.714 1.00 94.06 188 TYR A O 1
ATOM 1560 N N . GLU A 1 189 ? -13.541 -13.563 10.828 1.00 94.25 189 GLU A N 1
ATOM 1561 C CA . GLU A 1 189 ? -14.857 -13.936 11.374 1.00 94.25 189 GLU A CA 1
ATOM 1562 C C . GLU A 1 189 ? -15.511 -12.780 12.139 1.00 94.25 189 GLU A C 1
ATOM 1564 O O . GLU A 1 189 ? -16.676 -12.449 11.919 1.00 94.25 189 GLU A O 1
ATOM 1569 N N . LYS A 1 190 ? -14.725 -12.066 12.957 1.00 94.12 190 LYS A N 1
ATOM 1570 C CA . LYS A 1 190 ? -15.223 -10.907 13.709 1.00 94.12 190 LYS A CA 1
ATOM 1571 C C . LYS A 1 190 ? -15.672 -9.776 12.785 1.00 94.12 190 LYS A C 1
ATOM 1573 O O . LYS A 1 190 ? -16.658 -9.107 13.081 1.00 94.12 190 LYS A O 1
ATOM 1578 N N . CYS A 1 191 ? -14.964 -9.537 11.680 1.00 93.81 191 CYS A N 1
ATOM 1579 C CA . CYS A 1 191 ? -15.394 -8.558 10.680 1.00 93.81 191 CYS A CA 1
ATOM 1580 C C . CYS A 1 191 ? -16.670 -8.993 9.960 1.00 93.81 191 CYS A C 1
ATOM 1582 O O . CYS A 1 191 ? -17.589 -8.185 9.832 1.00 93.81 191 CYS A O 1
ATOM 1584 N N . SER A 1 192 ? -16.745 -10.254 9.528 1.00 93.88 192 SER A N 1
ATOM 1585 C CA . SER A 1 192 ? -17.917 -10.809 8.842 1.00 93.88 192 SER A CA 1
ATOM 1586 C C . SER A 1 192 ? -19.181 -10.667 9.694 1.00 93.88 192 SER A C 1
ATOM 1588 O O . SER A 1 192 ? -20.209 -10.181 9.217 1.00 93.88 192 SER A O 1
ATOM 1590 N N . ASP A 1 193 ? -19.088 -10.992 10.985 1.00 93.88 193 ASP A N 1
ATOM 1591 C CA . ASP A 1 193 ? -20.201 -10.878 11.928 1.00 93.88 193 ASP A CA 1
ATOM 1592 C C . ASP A 1 193 ? -20.686 -9.441 12.131 1.00 93.88 193 ASP A C 1
ATOM 1594 O O . ASP A 1 193 ? -21.890 -9.212 12.262 1.00 93.88 193 ASP A O 1
ATOM 1598 N N . ILE A 1 194 ? -19.771 -8.468 12.159 1.00 92.75 194 ILE A N 1
ATOM 1599 C CA . ILE A 1 194 ? -20.122 -7.047 12.283 1.00 92.75 194 ILE A CA 1
ATOM 1600 C C . ILE A 1 194 ? -20.790 -6.554 10.994 1.00 92.75 194 ILE A C 1
ATOM 1602 O O . ILE A 1 194 ? -21.852 -5.936 11.048 1.00 92.75 194 ILE A O 1
ATOM 1606 N N . ILE A 1 195 ? -20.207 -6.859 9.832 1.00 91.88 195 ILE A N 1
ATOM 1607 C CA . ILE A 1 195 ? -20.681 -6.376 8.524 1.00 91.88 195 ILE A CA 1
ATOM 1608 C C . ILE A 1 195 ? -22.069 -6.932 8.179 1.00 91.88 195 ILE A C 1
ATOM 1610 O O . ILE A 1 195 ? -22.854 -6.246 7.531 1.00 91.88 195 ILE A O 1
ATOM 1614 N N . LYS A 1 196 ? -22.408 -8.146 8.634 1.00 90.88 196 LYS A N 1
ATOM 1615 C CA . LYS A 1 196 ? -23.759 -8.717 8.476 1.00 90.88 196 LYS A CA 1
ATOM 1616 C C . LYS A 1 196 ? -24.826 -7.987 9.298 1.00 90.88 196 LYS A C 1
ATOM 1618 O O . LYS A 1 196 ? -26.002 -8.063 8.960 1.00 90.88 196 LYS A O 1
ATOM 1623 N N . LYS A 1 197 ? -24.435 -7.326 10.391 1.00 90.94 197 LYS A N 1
ATOM 1624 C CA . LYS A 1 197 ? -25.353 -6.683 11.347 1.00 90.94 197 LYS A CA 1
ATOM 1625 C C . LYS A 1 197 ? -25.485 -5.180 11.133 1.00 90.94 197 LYS A C 1
ATOM 1627 O O . LYS A 1 197 ? -26.470 -4.595 11.571 1.00 90.94 197 LYS A O 1
ATOM 1632 N N . VAL A 1 198 ? -24.496 -4.552 10.501 1.00 90.25 198 VAL A N 1
ATOM 1633 C CA . VAL A 1 198 ? -24.381 -3.095 10.415 1.00 90.25 198 VAL A CA 1
ATOM 1634 C C . VAL A 1 198 ? -24.357 -2.648 8.960 1.00 90.25 198 VAL A C 1
ATOM 1636 O O . VAL A 1 198 ? -23.616 -3.185 8.140 1.00 90.25 198 VAL A O 1
ATOM 1639 N N . THR A 1 199 ? -25.149 -1.622 8.650 1.00 90.12 199 THR A N 1
ATOM 1640 C CA . THR A 1 199 ? -25.051 -0.921 7.365 1.00 90.12 199 THR A CA 1
ATOM 1641 C C . THR A 1 199 ? -23.927 0.104 7.454 1.00 90.12 199 THR A C 1
ATOM 1643 O O . THR A 1 199 ? -23.929 0.946 8.348 1.00 90.12 199 THR A O 1
ATOM 1646 N N . ILE A 1 200 ? -22.962 0.010 6.544 1.00 91.81 200 ILE A N 1
ATOM 1647 C CA . ILE A 1 200 ? -21.774 0.867 6.502 1.00 91.81 200 ILE A CA 1
ATOM 1648 C C . ILE A 1 200 ? -21.902 1.782 5.286 1.00 91.81 200 ILE A C 1
ATOM 1650 O O . ILE A 1 200 ? -22.258 1.313 4.203 1.00 91.81 200 ILE A O 1
ATOM 1654 N N . ALA A 1 201 ? -21.629 3.072 5.468 1.00 90.50 201 ALA A N 1
ATOM 1655 C CA . ALA A 1 201 ? -21.647 4.046 4.383 1.00 90.50 201 ALA A CA 1
ATOM 1656 C C . ALA A 1 201 ? -20.490 3.817 3.388 1.00 90.50 201 ALA A C 1
ATOM 1658 O O . ALA A 1 201 ? -19.452 3.253 3.738 1.00 90.50 201 ALA A O 1
ATOM 1659 N N . ALA A 1 202 ? -20.662 4.236 2.132 1.00 89.12 202 ALA A N 1
ATOM 1660 C CA . ALA A 1 202 ? -19.702 3.948 1.062 1.00 89.12 202 ALA A CA 1
ATOM 1661 C C . ALA A 1 202 ? -18.327 4.624 1.257 1.00 89.12 202 ALA A C 1
ATOM 1663 O O . ALA A 1 202 ? -17.288 4.029 0.953 1.00 89.12 202 ALA A O 1
ATOM 1664 N N . ASP A 1 203 ? -18.298 5.826 1.843 1.00 88.94 203 ASP A N 1
ATOM 1665 C CA . ASP A 1 203 ? -17.070 6.524 2.256 1.00 88.94 203 ASP A CA 1
ATOM 1666 C C . ASP A 1 203 ? -16.299 5.725 3.321 1.00 88.94 203 ASP A C 1
ATOM 1668 O O . ASP A 1 203 ? -15.065 5.630 3.306 1.00 88.94 203 ASP A O 1
ATOM 1672 N N . ASP A 1 204 ? -17.037 5.080 4.220 1.00 92.81 204 ASP A N 1
ATOM 1673 C CA . ASP A 1 204 ? -16.456 4.275 5.281 1.00 92.81 204 ASP A CA 1
ATOM 1674 C C . ASP A 1 204 ? -15.965 2.911 4.763 1.00 92.81 204 ASP A C 1
ATOM 1676 O O . ASP A 1 204 ? -14.871 2.470 5.127 1.00 92.81 204 ASP A O 1
ATOM 1680 N N . ILE A 1 205 ? -16.703 2.287 3.833 1.00 93.62 205 ILE A N 1
ATOM 1681 C CA . ILE A 1 205 ? -16.253 1.098 3.085 1.00 93.62 205 ILE A CA 1
ATOM 1682 C C . ILE A 1 205 ? -14.953 1.402 2.342 1.00 93.62 205 ILE A C 1
ATOM 1684 O O . ILE A 1 205 ? -14.022 0.599 2.388 1.00 93.62 205 ILE A O 1
ATOM 1688 N N . THR A 1 206 ? -14.852 2.579 1.723 1.00 93.12 206 THR A N 1
ATOM 1689 C CA . THR A 1 206 ? -13.638 3.015 1.027 1.00 93.12 206 THR A CA 1
ATOM 1690 C C . THR A 1 206 ? -12.423 3.005 1.958 1.00 93.12 206 THR A C 1
ATOM 1692 O O . THR A 1 206 ? -11.383 2.435 1.628 1.00 93.12 206 THR A O 1
ATOM 1695 N N . SER A 1 207 ? -12.571 3.540 3.173 1.00 93.69 207 SER A N 1
ATOM 1696 C CA . SER A 1 207 ? -11.506 3.527 4.186 1.00 93.69 207 SER A CA 1
ATOM 1697 C C . SER A 1 207 ? -11.130 2.106 4.637 1.00 93.69 207 SER A C 1
ATOM 1699 O O . SER A 1 207 ? -9.953 1.804 4.839 1.00 93.69 207 SER A O 1
ATOM 1701 N N . LEU A 1 208 ? -12.118 1.219 4.801 1.00 95.12 208 LEU A N 1
ATOM 1702 C CA . LEU A 1 208 ? -11.896 -0.177 5.195 1.00 95.12 208 LEU A CA 1
ATOM 1703 C C . LEU A 1 208 ? -11.162 -0.960 4.100 1.00 95.12 208 LEU A C 1
ATOM 1705 O O . LEU A 1 208 ? -10.220 -1.698 4.395 1.00 95.12 208 LEU A O 1
ATOM 1709 N N . VAL A 1 209 ? -11.543 -0.750 2.840 1.00 94.56 209 VAL A N 1
ATOM 1710 C CA . VAL A 1 209 ? -10.898 -1.347 1.667 1.00 94.56 209 VAL A CA 1
ATOM 1711 C C . VAL A 1 209 ? -9.461 -0.855 1.517 1.00 94.56 209 VAL A C 1
ATOM 1713 O O . VAL A 1 209 ? -8.574 -1.674 1.298 1.00 94.56 209 VAL A O 1
ATOM 1716 N N . GLN A 1 210 ? -9.189 0.438 1.719 1.00 93.94 210 GLN A N 1
ATOM 1717 C CA . GLN A 1 210 ? -7.818 0.968 1.711 1.00 93.94 210 GLN A CA 1
ATOM 1718 C C . GLN A 1 210 ? -6.920 0.256 2.730 1.00 93.94 210 GLN A C 1
ATOM 1720 O O . GLN A 1 210 ? -5.786 -0.097 2.411 1.00 93.94 210 GLN A O 1
ATOM 1725 N N . ILE A 1 211 ? -7.424 -0.007 3.942 1.00 95.38 211 ILE A N 1
ATOM 1726 C CA . ILE A 1 211 ? -6.678 -0.764 4.957 1.00 95.38 211 ILE A CA 1
ATOM 1727 C C . ILE A 1 211 ? -6.536 -2.239 4.578 1.00 95.38 211 ILE A C 1
ATOM 1729 O O . ILE A 1 211 ? -5.457 -2.799 4.768 1.00 95.38 211 ILE A O 1
ATOM 1733 N N . ALA A 1 212 ? -7.576 -2.864 4.021 1.00 95.50 212 ALA A N 1
ATOM 1734 C CA . ALA A 1 212 ? -7.498 -4.245 3.551 1.00 95.50 212 ALA A CA 1
ATOM 1735 C C . ALA A 1 212 ? -6.429 -4.408 2.458 1.00 95.50 212 ALA A C 1
ATOM 1737 O O . ALA A 1 212 ? -5.604 -5.316 2.544 1.00 95.50 212 ALA A O 1
ATOM 1738 N N . ILE A 1 213 ? -6.377 -3.483 1.495 1.00 94.94 213 ILE A N 1
ATOM 1739 C CA . ILE A 1 213 ? -5.332 -3.436 0.469 1.00 94.94 213 ILE A CA 1
ATOM 1740 C C . ILE A 1 213 ? -3.977 -3.209 1.132 1.00 94.94 213 ILE A C 1
ATOM 1742 O O . ILE A 1 213 ? -3.071 -4.010 0.934 1.00 94.94 213 ILE A O 1
ATOM 1746 N N . ALA A 1 214 ? -3.827 -2.178 1.969 1.00 93.94 214 ALA A N 1
ATOM 1747 C CA . ALA A 1 214 ? -2.541 -1.836 2.576 1.00 93.94 214 ALA A CA 1
ATOM 1748 C C . ALA A 1 214 ? -1.915 -2.999 3.361 1.00 93.94 214 ALA A C 1
ATOM 1750 O O . ALA A 1 214 ? -0.696 -3.164 3.341 1.00 93.94 214 ALA A O 1
ATOM 1751 N N . TYR A 1 215 ? -2.730 -3.810 4.040 1.00 93.50 215 TYR A N 1
ATOM 1752 C CA . TYR A 1 215 ? -2.287 -4.970 4.820 1.00 93.50 215 TYR A CA 1
ATOM 1753 C C . TYR A 1 215 ? -2.264 -6.294 4.042 1.00 93.50 215 TYR A C 1
ATOM 1755 O O . TYR A 1 215 ? -1.952 -7.318 4.649 1.00 93.50 215 TYR A O 1
ATOM 1763 N N . ASP A 1 216 ? -2.556 -6.268 2.740 1.00 93.81 216 ASP A N 1
ATOM 1764 C CA . ASP A 1 216 ? -2.629 -7.439 1.860 1.00 93.81 216 ASP A CA 1
ATOM 1765 C C . ASP A 1 216 ? -3.618 -8.491 2.404 1.00 93.81 216 ASP A C 1
ATOM 1767 O O . ASP A 1 216 ? -3.263 -9.578 2.860 1.00 93.81 216 ASP A O 1
ATOM 1771 N N . ARG A 1 217 ? -4.888 -8.082 2.515 1.00 93.94 217 ARG A N 1
ATOM 1772 C CA . ARG A 1 217 ? -5.983 -8.835 3.148 1.00 93.94 217 ARG A CA 1
ATOM 1773 C C . ARG A 1 217 ? -7.120 -9.075 2.158 1.00 93.94 217 ARG A C 1
ATOM 1775 O O . ARG A 1 217 ? -8.189 -8.471 2.265 1.00 93.94 217 ARG A O 1
ATOM 1782 N N . VAL A 1 218 ? -6.888 -9.976 1.205 1.00 93.38 218 VAL A N 1
ATOM 1783 C CA . VAL A 1 218 ? -7.803 -10.264 0.086 1.00 93.38 218 VAL A CA 1
ATOM 1784 C C . VAL A 1 218 ? -9.216 -10.627 0.551 1.00 93.38 218 VAL A C 1
ATOM 1786 O O . VAL A 1 218 ? -10.197 -10.073 0.059 1.00 93.38 218 VAL A O 1
ATOM 1789 N N . GLU A 1 219 ? -9.339 -11.488 1.560 1.00 92.50 219 GLU A N 1
ATOM 1790 C CA . GLU A 1 219 ? -10.646 -11.929 2.068 1.00 92.50 219 GLU A CA 1
ATOM 1791 C C . GLU A 1 219 ? -11.507 -10.778 2.606 1.00 92.50 219 GLU A C 1
ATOM 1793 O O . GLU A 1 219 ? -12.730 -10.802 2.501 1.00 92.50 219 GLU A O 1
ATOM 1798 N N . PHE A 1 220 ? -10.890 -9.721 3.136 1.00 92.00 220 PHE A N 1
ATOM 1799 C CA . PHE A 1 220 ? -11.636 -8.568 3.634 1.00 92.00 220 PHE A CA 1
ATOM 1800 C C . PHE A 1 220 ? -12.123 -7.674 2.502 1.00 92.00 220 PHE A C 1
ATOM 1802 O O . PHE A 1 220 ? -13.195 -7.092 2.625 1.00 92.00 220 PHE A O 1
ATOM 1809 N N . PHE A 1 221 ? -11.388 -7.592 1.391 1.00 91.31 221 PHE A N 1
ATOM 1810 C CA . PHE A 1 221 ? -11.879 -6.920 0.191 1.00 91.31 221 PHE A CA 1
ATOM 1811 C C . PHE A 1 221 ? -13.154 -7.595 -0.331 1.00 91.31 221 PHE A C 1
ATOM 1813 O O . PHE A 1 221 ? -14.140 -6.910 -0.608 1.00 91.31 221 PHE A O 1
ATOM 1820 N N . LYS A 1 222 ? -13.173 -8.936 -0.360 1.00 90.38 222 LYS A N 1
ATOM 1821 C CA . LYS A 1 222 ? -14.331 -9.737 -0.793 1.00 90.38 222 LYS A CA 1
ATOM 1822 C C . LYS A 1 222 ? -15.603 -9.422 -0.008 1.00 90.38 222 LYS A C 1
ATOM 1824 O O . LYS A 1 222 ? -16.684 -9.378 -0.587 1.00 90.38 222 LYS A O 1
ATOM 1829 N N . LEU A 1 223 ? -15.488 -9.133 1.292 1.00 91.38 223 LEU A N 1
ATOM 1830 C CA . LEU A 1 223 ? -16.636 -8.766 2.136 1.00 91.38 223 LEU A CA 1
ATOM 1831 C C . LEU A 1 223 ? -17.365 -7.508 1.648 1.00 91.38 223 LEU A C 1
ATOM 1833 O O . LEU A 1 223 ? -18.551 -7.328 1.939 1.00 91.38 223 LEU A O 1
ATOM 1837 N N . PHE A 1 224 ? -16.671 -6.626 0.935 1.00 89.38 224 PHE A N 1
ATOM 1838 C CA . PHE A 1 224 ? -17.223 -5.370 0.443 1.00 89.38 224 PHE A CA 1
ATOM 1839 C C . PHE A 1 224 ? -17.570 -5.404 -1.045 1.00 89.38 224 PHE A C 1
ATOM 1841 O O . PHE A 1 224 ? -18.095 -4.411 -1.544 1.00 89.38 224 PHE A O 1
ATOM 1848 N N . GLU A 1 225 ? -17.347 -6.519 -1.747 1.00 82.75 225 GLU A N 1
ATOM 1849 C CA . GLU A 1 225 ? -17.646 -6.617 -3.177 1.00 82.75 225 GLU A CA 1
ATOM 1850 C C . GLU A 1 225 ? -19.082 -6.187 -3.511 1.00 82.75 225 GLU A C 1
ATOM 1852 O O . GLU A 1 225 ? -20.037 -6.474 -2.789 1.00 82.75 225 GLU A O 1
ATOM 1857 N N . GLY A 1 226 ? -19.221 -5.431 -4.604 1.00 82.56 226 GLY A N 1
ATOM 1858 C CA . GLY A 1 226 ? -20.487 -4.826 -5.028 1.00 82.56 226 GLY A CA 1
ATOM 1859 C C . GLY A 1 226 ? -20.881 -3.543 -4.283 1.00 82.56 226 GLY A C 1
ATOM 1860 O O . GLY A 1 226 ? -21.803 -2.865 -4.721 1.00 82.56 226 GLY A O 1
ATOM 1861 N N . ARG A 1 227 ? -20.183 -3.177 -3.198 1.00 88.31 227 ARG A N 1
ATOM 1862 C CA . ARG A 1 227 ? -20.384 -1.923 -2.438 1.00 88.31 227 ARG A CA 1
ATOM 1863 C C . ARG A 1 227 ? -19.175 -0.982 -2.495 1.00 88.31 227 ARG A C 1
ATOM 1865 O O . ARG A 1 227 ? -19.107 -0.011 -1.748 1.00 88.31 227 ARG A O 1
ATOM 1872 N N . ILE A 1 228 ? -18.192 -1.307 -3.332 1.00 86.25 228 ILE A N 1
ATOM 1873 C CA . ILE A 1 228 ? -16.946 -0.553 -3.479 1.00 86.25 228 ILE A CA 1
ATOM 1874 C C . ILE A 1 228 ? -17.169 0.552 -4.508 1.00 86.25 228 ILE A C 1
ATOM 1876 O O . ILE A 1 228 ? -17.425 0.260 -5.672 1.00 86.25 228 ILE A O 1
ATOM 1880 N N . GLU A 1 229 ? -17.027 1.804 -4.078 1.00 86.88 229 GLU A N 1
ATOM 1881 C CA . GLU A 1 229 ? -17.109 2.987 -4.951 1.00 86.88 229 GLU A CA 1
ATOM 1882 C C . GLU A 1 229 ? -15.727 3.523 -5.373 1.00 86.88 229 GLU A C 1
ATOM 1884 O O . GLU A 1 229 ? -15.637 4.492 -6.121 1.00 86.88 229 GLU A O 1
ATOM 1889 N N . ILE A 1 230 ? -14.638 2.890 -4.921 1.00 86.56 230 ILE A N 1
ATOM 1890 C CA . ILE A 1 230 ? -13.265 3.282 -5.270 1.00 86.56 230 ILE A CA 1
ATOM 1891 C C . ILE A 1 230 ? -12.999 3.004 -6.754 1.00 86.56 230 ILE A C 1
ATOM 1893 O O . ILE A 1 230 ? -13.322 1.927 -7.263 1.00 86.56 230 ILE A O 1
ATOM 1897 N N . SER A 1 231 ? -12.353 3.947 -7.441 1.00 88.75 231 SER A N 1
ATOM 1898 C CA . SER A 1 231 ? -11.992 3.771 -8.847 1.00 88.75 231 SER A CA 1
ATOM 1899 C C . SER A 1 231 ? -10.892 2.718 -9.044 1.00 88.75 231 SER A C 1
ATOM 1901 O O . SER A 1 231 ? -10.029 2.510 -8.189 1.00 88.75 231 SER A O 1
ATOM 1903 N N . LEU A 1 232 ? -10.867 2.093 -10.227 1.00 89.69 232 LEU A N 1
ATOM 1904 C CA . LEU A 1 232 ? -9.818 1.145 -10.622 1.00 89.69 232 LEU A CA 1
ATOM 1905 C C . LEU A 1 232 ? -8.410 1.730 -10.419 1.00 89.69 232 LEU A C 1
ATOM 1907 O O . LEU A 1 232 ? -7.531 1.068 -9.875 1.00 89.69 232 LEU A O 1
ATOM 1911 N N . ASN A 1 233 ? -8.209 2.985 -10.824 1.00 89.88 233 ASN A N 1
ATOM 1912 C CA . ASN A 1 233 ? -6.908 3.647 -10.750 1.00 89.88 233 ASN A CA 1
ATOM 1913 C C . ASN A 1 233 ? -6.458 3.857 -9.298 1.00 89.88 233 ASN A C 1
ATOM 1915 O O . ASN A 1 233 ? -5.284 3.661 -8.992 1.00 89.88 233 ASN A O 1
ATOM 1919 N N . GLU A 1 234 ? -7.377 4.199 -8.395 1.00 88.88 234 GLU A N 1
ATOM 1920 C CA . GLU A 1 234 ? -7.074 4.330 -6.968 1.00 88.88 234 GLU A CA 1
ATOM 1921 C C . GLU A 1 234 ? -6.756 2.978 -6.329 1.00 88.88 234 GLU A C 1
ATOM 1923 O O . GLU A 1 234 ? -5.760 2.876 -5.616 1.00 88.88 234 GLU A O 1
ATOM 1928 N N . ILE A 1 235 ? -7.539 1.927 -6.618 1.00 91.25 235 ILE A N 1
ATOM 1929 C CA . ILE A 1 235 ? -7.268 0.566 -6.120 1.00 91.25 235 ILE A CA 1
ATOM 1930 C C . ILE A 1 235 ? -5.858 0.129 -6.529 1.00 91.25 235 ILE A C 1
ATOM 1932 O O . ILE A 1 235 ? -5.069 -0.301 -5.686 1.00 91.25 235 ILE A O 1
ATOM 1936 N N . LEU A 1 236 ? -5.529 0.288 -7.814 1.00 90.94 236 LEU A N 1
ATOM 1937 C CA . LEU A 1 236 ? -4.217 -0.044 -8.360 1.00 90.94 236 LEU A CA 1
ATOM 1938 C C . LEU A 1 236 ? -3.105 0.798 -7.731 1.00 90.94 236 LEU A C 1
ATOM 1940 O O . LEU A 1 236 ? -2.062 0.254 -7.369 1.00 90.94 236 LEU A O 1
ATOM 1944 N N . SER A 1 237 ? -3.324 2.103 -7.552 1.00 87.88 237 SER A N 1
ATOM 1945 C CA . SER A 1 237 ? -2.339 2.982 -6.918 1.00 87.88 237 SER A CA 1
ATOM 1946 C C . SER A 1 237 ? -2.062 2.575 -5.473 1.00 87.88 237 SER A C 1
ATOM 1948 O O . SER A 1 237 ? -0.899 2.531 -5.075 1.00 87.88 237 SER A O 1
ATOM 1950 N N . TYR A 1 238 ? -3.097 2.255 -4.691 1.00 90.25 238 TYR A N 1
ATOM 1951 C CA . TYR A 1 238 ? -2.925 1.802 -3.310 1.00 90.25 238 TYR A CA 1
ATOM 1952 C C . TYR A 1 238 ? -2.199 0.461 -3.247 1.00 90.25 238 TYR A C 1
ATOM 1954 O O . TYR A 1 238 ? -1.241 0.309 -2.489 1.00 90.25 238 TYR A O 1
ATOM 1962 N N . ALA A 1 239 ? -2.627 -0.503 -4.060 1.00 91.38 239 ALA A N 1
ATOM 1963 C CA . ALA A 1 239 ? -2.036 -1.832 -4.077 1.00 91.38 239 ALA A CA 1
ATOM 1964 C C . ALA A 1 239 ? -0.552 -1.792 -4.476 1.00 91.38 239 ALA A C 1
ATOM 1966 O O . ALA A 1 239 ? 0.275 -2.472 -3.870 1.00 91.38 239 ALA A O 1
ATOM 1967 N N . TYR A 1 240 ? -0.192 -0.924 -5.424 1.00 88.06 240 TYR A N 1
ATOM 1968 C CA . TYR A 1 240 ? 1.199 -0.674 -5.784 1.00 88.06 240 TYR A CA 1
ATOM 1969 C C . TYR A 1 240 ? 1.985 0.037 -4.671 1.00 88.06 240 TYR A C 1
ATOM 1971 O O . TYR A 1 240 ? 3.082 -0.391 -4.311 1.00 88.06 240 TYR A O 1
ATOM 1979 N N . GLU A 1 241 ? 1.431 1.102 -4.080 1.00 86.50 241 GLU A N 1
ATOM 1980 C CA . GLU A 1 241 ? 2.099 1.888 -3.033 1.00 86.50 241 GLU A CA 1
ATOM 1981 C C . GLU A 1 241 ? 2.487 1.046 -1.808 1.00 86.50 241 GLU A C 1
ATOM 1983 O O . GLU A 1 241 ? 3.561 1.256 -1.217 1.00 86.50 241 GLU A O 1
ATOM 1988 N N . TYR A 1 242 ? 1.617 0.099 -1.442 1.00 88.06 242 TYR A N 1
ATOM 1989 C CA . TYR A 1 242 ? 1.799 -0.809 -0.312 1.00 88.06 242 TYR A CA 1
ATOM 1990 C C . TYR A 1 242 ? 2.373 -2.174 -0.694 1.00 88.06 242 TYR A C 1
ATOM 1992 O O . TYR A 1 242 ? 2.552 -2.990 0.211 1.00 88.06 242 TYR A O 1
ATOM 2000 N N . GLN A 1 243 ? 2.710 -2.398 -1.972 1.00 87.06 243 GLN A N 1
ATOM 2001 C CA . GLN A 1 243 ? 3.200 -3.670 -2.526 1.00 87.06 243 GLN A CA 1
ATOM 2002 C C . GLN A 1 243 ? 2.354 -4.859 -2.039 1.00 87.06 243 GLN A C 1
ATOM 2004 O O . GLN A 1 243 ? 2.853 -5.786 -1.400 1.00 87.06 243 GLN A O 1
ATOM 2009 N N . SER A 1 244 ? 1.047 -4.763 -2.264 1.00 90.12 244 SER A N 1
ATOM 2010 C CA . SER A 1 244 ? 0.048 -5.758 -1.870 1.00 90.12 244 SER A CA 1
ATOM 2011 C C . SER A 1 244 ? -0.068 -6.805 -2.969 1.00 90.12 244 SER A C 1
ATOM 2013 O O . SER A 1 244 ? -0.881 -6.684 -3.884 1.00 90.12 244 SER A O 1
ATOM 2015 N N . GLU A 1 245 ? 0.853 -7.760 -2.950 1.00 88.00 245 GLU A N 1
ATOM 2016 C CA . GLU A 1 245 ? 1.080 -8.669 -4.071 1.00 88.00 245 GLU A CA 1
ATOM 2017 C C . GLU A 1 245 ? -0.049 -9.685 -4.207 1.00 88.00 245 GLU A C 1
ATOM 2019 O O . GLU A 1 245 ? -0.572 -9.868 -5.304 1.00 88.00 245 GLU A O 1
ATOM 2024 N N . GLU A 1 246 ? -0.474 -10.273 -3.086 1.00 90.56 246 GLU A N 1
ATOM 2025 C CA . GLU A 1 246 ? -1.578 -11.232 -3.058 1.00 90.56 246 GLU A CA 1
ATOM 2026 C C . GLU A 1 246 ? -2.871 -10.564 -3.541 1.00 90.56 246 GLU A C 1
ATOM 2028 O O . GLU A 1 246 ? -3.634 -11.125 -4.333 1.00 90.56 246 GLU A O 1
ATOM 2033 N N . PHE A 1 247 ? -3.084 -9.316 -3.121 1.00 93.25 247 PHE A N 1
ATOM 2034 C CA . PHE A 1 247 ? -4.197 -8.505 -3.577 1.00 93.25 247 PHE A CA 1
ATOM 2035 C C . PHE A 1 247 ? -4.135 -8.186 -5.072 1.00 93.25 247 PHE A C 1
ATOM 2037 O O . PHE A 1 247 ? -5.157 -8.302 -5.744 1.00 93.25 247 PHE A O 1
ATOM 2044 N N . LEU A 1 248 ? -2.978 -7.781 -5.605 1.00 91.19 248 LEU A N 1
ATOM 2045 C CA . LEU A 1 248 ? -2.828 -7.493 -7.035 1.00 91.19 248 LEU A CA 1
ATOM 2046 C C . LEU A 1 248 ? -3.122 -8.736 -7.878 1.00 91.19 248 LEU A C 1
ATOM 2048 O O . LEU A 1 248 ? -3.900 -8.652 -8.828 1.00 91.19 248 LEU A O 1
ATOM 2052 N N . ASP A 1 249 ? -2.564 -9.884 -7.498 1.00 90.00 249 ASP A N 1
ATOM 2053 C CA . ASP A 1 249 ? -2.803 -11.145 -8.198 1.00 90.00 249 ASP A CA 1
ATOM 2054 C C . ASP A 1 249 ? -4.288 -11.525 -8.171 1.00 90.00 249 ASP A C 1
ATOM 2056 O O . ASP A 1 249 ? -4.868 -11.839 -9.212 1.00 90.00 249 ASP A O 1
ATOM 2060 N N . TYR A 1 250 ? -4.947 -11.428 -7.013 1.00 91.62 250 TYR A N 1
ATOM 2061 C CA . TYR A 1 250 ? -6.394 -11.631 -6.916 1.00 91.62 250 TYR A CA 1
ATOM 2062 C C . TYR A 1 250 ? -7.174 -10.658 -7.810 1.00 91.62 250 TYR A C 1
ATOM 2064 O O . TYR A 1 250 ? -8.068 -11.051 -8.561 1.00 91.62 250 TYR A O 1
ATOM 2072 N N . PHE A 1 251 ? -6.828 -9.375 -7.750 1.00 90.69 251 PHE A N 1
ATOM 2073 C CA . PHE A 1 251 ? -7.565 -8.316 -8.417 1.00 90.69 251 PHE A CA 1
ATOM 2074 C C . PHE A 1 251 ? -7.524 -8.455 -9.946 1.00 90.69 251 PHE A C 1
ATOM 2076 O O . PHE A 1 251 ? -8.564 -8.361 -10.604 1.00 90.69 251 PHE A O 1
ATOM 2083 N N . PHE A 1 252 ? -6.344 -8.727 -10.512 1.00 89.44 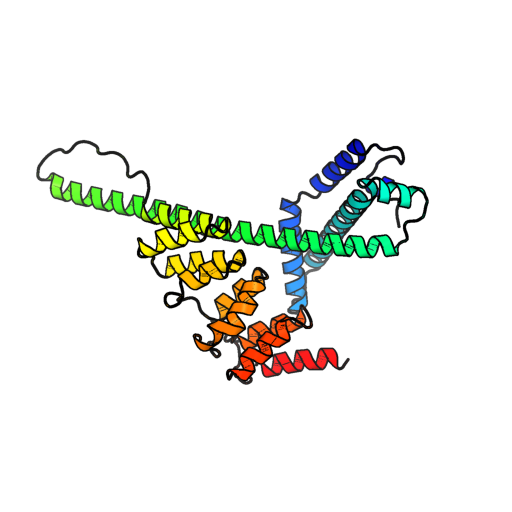252 PHE A N 1
ATOM 2084 C CA . PHE A 1 252 ? -6.166 -8.886 -11.958 1.00 89.44 252 PHE A CA 1
ATOM 2085 C C . PHE A 1 252 ? -6.766 -10.179 -12.518 1.00 89.44 252 PHE A C 1
ATOM 2087 O O . PHE A 1 252 ? -7.099 -10.202 -13.705 1.00 89.44 252 PHE A O 1
ATOM 2094 N N . ASN A 1 253 ? -6.915 -11.220 -11.695 1.00 86.31 253 ASN A N 1
ATOM 2095 C CA . ASN A 1 253 ? -7.476 -12.502 -12.121 1.00 86.31 253 ASN A CA 1
ATOM 2096 C C . ASN A 1 253 ? -9.002 -12.569 -11.952 1.00 86.31 253 ASN A C 1
ATOM 2098 O O . ASN A 1 253 ? -9.686 -13.063 -12.842 1.00 86.31 253 ASN A O 1
ATOM 2102 N N . GLU A 1 254 ? -9.545 -12.028 -10.856 1.00 87.50 254 GLU A N 1
ATOM 2103 C CA . GLU A 1 254 ? -10.943 -12.269 -10.455 1.00 87.50 254 GLU A CA 1
ATOM 2104 C C . GLU A 1 254 ? -11.832 -11.014 -10.480 1.00 87.50 254 GLU A C 1
ATOM 2106 O O . GLU A 1 254 ? -13.059 -11.110 -10.561 1.00 87.50 254 GLU A O 1
ATOM 2111 N N . CYS A 1 255 ? -11.249 -9.814 -10.381 1.00 86.00 255 CYS A N 1
ATOM 2112 C CA . CYS A 1 255 ? -12.025 -8.581 -10.191 1.00 86.00 255 CYS A CA 1
ATOM 2113 C C . CYS A 1 255 ? -12.040 -7.652 -11.398 1.00 86.00 255 CYS A C 1
ATOM 2115 O O . CYS A 1 255 ? -12.950 -6.831 -11.500 1.00 86.00 255 CYS A O 1
ATOM 2117 N N . LEU A 1 256 ? -11.069 -7.763 -12.306 1.00 85.81 256 LEU A N 1
ATOM 2118 C CA . LEU A 1 256 ? -10.847 -6.767 -13.353 1.00 85.81 256 LEU A CA 1
ATOM 2119 C C . LEU A 1 256 ? -12.075 -6.532 -14.253 1.00 85.81 256 LEU A C 1
ATOM 2121 O O . LEU A 1 256 ? -12.352 -5.393 -14.617 1.00 85.81 256 LEU A O 1
ATOM 2125 N N . ASP A 1 257 ? -12.856 -7.580 -14.531 1.00 85.81 257 ASP A N 1
ATOM 2126 C CA . ASP A 1 257 ? -14.071 -7.513 -15.362 1.00 85.81 257 ASP A CA 1
ATOM 2127 C C . ASP A 1 257 ? -15.193 -6.651 -14.769 1.00 85.81 257 ASP A C 1
ATOM 2129 O O . ASP A 1 257 ? -16.106 -6.235 -15.481 1.00 85.81 257 ASP A O 1
ATOM 2133 N N . LYS A 1 258 ? -15.136 -6.369 -13.464 1.00 86.31 258 LYS A N 1
ATOM 2134 C CA . LYS A 1 258 ? -16.136 -5.558 -12.757 1.00 86.31 258 LYS A CA 1
ATOM 2135 C C . LYS A 1 258 ? -15.868 -4.054 -12.889 1.00 86.31 258 LYS A C 1
ATOM 2137 O O . LYS A 1 258 ? -16.705 -3.257 -12.471 1.00 86.31 258 LYS A O 1
ATOM 2142 N N . PHE A 1 259 ? -14.723 -3.652 -13.444 1.00 87.94 259 PHE A N 1
ATOM 2143 C CA . PHE A 1 259 ? -14.291 -2.257 -13.504 1.00 87.94 259 PHE A CA 1
ATOM 2144 C C . PHE A 1 259 ? -14.224 -1.727 -14.936 1.00 87.94 259 PHE A C 1
ATOM 2146 O O . PHE A 1 259 ? -13.921 -2.444 -15.887 1.00 87.94 259 PHE A O 1
ATOM 2153 N N . ASN A 1 260 ? -14.435 -0.417 -15.089 1.00 89.75 260 ASN A N 1
ATOM 2154 C CA . ASN A 1 260 ? -14.138 0.258 -16.346 1.00 89.75 260 ASN A CA 1
ATOM 2155 C C . ASN A 1 260 ? -12.616 0.390 -16.523 1.00 89.75 260 ASN A C 1
ATOM 2157 O O . ASN A 1 260 ? -11.985 1.284 -15.961 1.00 89.75 260 ASN A O 1
ATOM 2161 N N . ILE A 1 261 ? -12.045 -0.486 -17.348 1.00 91.38 261 ILE A N 1
ATOM 2162 C CA . ILE A 1 261 ? -10.601 -0.585 -17.615 1.00 91.38 261 ILE A CA 1
ATOM 2163 C C . ILE A 1 261 ? -10.021 0.696 -18.228 1.00 91.38 261 ILE A C 1
ATOM 2165 O O . ILE A 1 261 ? -8.855 1.025 -18.009 1.00 91.38 261 ILE A O 1
ATOM 2169 N N . ASN A 1 262 ? -10.839 1.440 -18.974 1.00 93.25 262 ASN A N 1
ATOM 2170 C CA . ASN A 1 262 ? -10.437 2.672 -19.649 1.00 93.25 262 ASN A CA 1
ATOM 2171 C C . ASN A 1 262 ? -10.844 3.935 -18.874 1.00 93.25 262 ASN A C 1
ATOM 2173 O O . ASN A 1 262 ? -10.829 5.028 -19.438 1.00 93.25 262 ASN A O 1
ATOM 2177 N N . TYR A 1 263 ? -11.206 3.802 -17.594 1.00 93.69 263 TYR A N 1
ATOM 2178 C CA . TYR A 1 263 ? -11.434 4.945 -16.716 1.00 93.69 263 TYR A CA 1
ATOM 2179 C C . TYR A 1 263 ? -10.171 5.810 -16.605 1.00 93.69 263 TYR A C 1
ATOM 2181 O O . TYR A 1 263 ? -9.068 5.301 -16.384 1.00 93.69 263 TYR A O 1
ATOM 2189 N N . THR A 1 264 ? -10.341 7.123 -16.730 1.00 93.69 264 THR A N 1
ATOM 2190 C CA . THR A 1 264 ? -9.268 8.109 -16.588 1.00 93.69 264 THR A CA 1
ATOM 2191 C C . THR A 1 264 ? -9.370 8.818 -15.245 1.00 93.69 264 THR A C 1
ATOM 2193 O O . THR A 1 264 ? -10.449 9.276 -14.876 1.00 93.69 264 THR A O 1
ATOM 2196 N N . ASP A 1 265 ? -8.249 8.944 -14.536 1.00 92.06 265 ASP A N 1
ATOM 2197 C CA . ASP A 1 265 ? -8.168 9.789 -13.341 1.00 92.06 265 ASP A CA 1
ATOM 2198 C C . ASP A 1 265 ? -8.152 11.292 -13.687 1.00 92.06 265 ASP A C 1
ATOM 2200 O O . ASP A 1 265 ? -8.201 11.684 -14.854 1.00 92.06 265 ASP A O 1
ATOM 2204 N N . GLU A 1 266 ? -8.047 12.152 -12.671 1.00 91.12 266 GLU A N 1
ATOM 2205 C CA . GLU A 1 266 ? -7.985 13.617 -12.829 1.00 91.12 266 GLU A CA 1
ATOM 2206 C C . GLU A 1 266 ? -6.824 14.095 -13.716 1.00 91.12 266 GLU A C 1
ATOM 2208 O O . GLU A 1 266 ? -6.857 15.196 -14.263 1.00 91.12 266 GLU A O 1
ATOM 2213 N N . LYS A 1 267 ? -5.780 13.273 -13.870 1.00 92.25 267 LYS A N 1
ATOM 2214 C CA . LYS A 1 267 ? -4.619 13.552 -14.720 1.00 92.25 267 LYS A CA 1
ATOM 2215 C C . LYS A 1 267 ? -4.755 12.910 -16.103 1.00 92.25 267 LYS A C 1
ATOM 2217 O O . LYS A 1 267 ? -3.794 12.928 -16.867 1.00 92.25 267 LYS A O 1
ATOM 2222 N N . GLY A 1 268 ? -5.904 12.322 -16.430 1.00 92.75 268 GLY A N 1
ATOM 2223 C CA . GLY A 1 268 ? -6.137 11.619 -17.688 1.00 92.75 268 GLY A CA 1
ATOM 2224 C C . GLY A 1 268 ? -5.437 10.259 -17.787 1.00 92.75 268 GLY A C 1
ATOM 2225 O O . GLY A 1 268 ? -5.428 9.665 -18.861 1.00 92.75 268 GLY A O 1
ATOM 2226 N N . ASN A 1 269 ? -4.837 9.742 -16.707 1.00 93.94 269 ASN A N 1
ATOM 2227 C CA . ASN A 1 269 ? -4.179 8.436 -16.745 1.00 93.94 269 ASN A CA 1
ATOM 2228 C C . ASN A 1 269 ? -5.221 7.323 -16.607 1.00 93.94 269 ASN A C 1
ATOM 2230 O O . ASN A 1 269 ? -6.099 7.373 -15.748 1.00 93.94 269 ASN A O 1
ATOM 2234 N N . THR A 1 270 ? -5.080 6.290 -17.429 1.00 95.25 270 THR A N 1
ATOM 2235 C CA . THR A 1 270 ? -5.810 5.019 -17.314 1.00 95.25 270 THR A CA 1
ATOM 2236 C C . THR A 1 270 ? -5.049 4.025 -16.438 1.00 95.25 270 THR A C 1
ATOM 2238 O O . THR A 1 270 ? -3.862 4.210 -16.157 1.00 95.25 270 THR A O 1
ATOM 2241 N N . ALA A 1 271 ? -5.684 2.909 -16.078 1.00 93.25 271 ALA A N 1
ATOM 2242 C CA . ALA A 1 271 ? -5.012 1.787 -15.422 1.00 93.25 271 ALA A CA 1
ATOM 2243 C C . ALA A 1 271 ? -3.765 1.318 -16.196 1.00 93.25 271 ALA A C 1
ATOM 2245 O O . ALA A 1 271 ? -2.742 0.973 -15.601 1.00 93.25 271 ALA A O 1
ATOM 2246 N N . LEU A 1 272 ? -3.814 1.367 -17.532 1.00 94.12 272 LEU A N 1
ATOM 2247 C CA . LEU A 1 272 ? -2.679 1.003 -18.376 1.00 94.12 272 LEU A CA 1
ATOM 2248 C C . LEU A 1 272 ? -1.517 2.002 -18.264 1.00 94.12 272 LEU A C 1
ATOM 2250 O O . LEU A 1 272 ? -0.366 1.584 -18.210 1.00 94.12 272 LEU A O 1
ATOM 2254 N N . HIS A 1 273 ? -1.793 3.304 -18.139 1.00 93.31 273 HIS A N 1
ATOM 2255 C CA . HIS A 1 273 ? -0.741 4.293 -17.872 1.00 93.31 273 HIS A CA 1
ATOM 2256 C C . HIS A 1 273 ? -0.030 4.018 -16.543 1.00 93.31 273 HIS A C 1
ATOM 2258 O O . HIS A 1 273 ? 1.196 4.084 -16.471 1.00 93.31 273 HIS A O 1
ATOM 2264 N N . HIS A 1 274 ? -0.796 3.725 -15.487 1.00 90.31 274 HIS A N 1
ATOM 2265 C CA . HIS A 1 274 ? -0.245 3.444 -14.160 1.00 90.31 274 HIS A CA 1
ATOM 2266 C C . HIS A 1 274 ? 0.597 2.168 -14.164 1.00 90.31 274 HIS A C 1
ATOM 2268 O O . HIS A 1 274 ? 1.754 2.204 -13.759 1.00 90.31 274 HIS A O 1
ATOM 2274 N N . THR A 1 275 ? 0.059 1.070 -14.697 1.00 89.75 275 THR A N 1
ATOM 2275 C CA . THR A 1 275 ? 0.773 -0.218 -14.751 1.00 89.75 275 THR A CA 1
ATOM 2276 C C . THR A 1 275 ? 2.045 -0.175 -15.599 1.00 89.75 275 THR A C 1
ATOM 2278 O O . THR A 1 275 ? 3.046 -0.771 -15.208 1.00 89.75 275 THR A O 1
ATOM 2281 N N . LEU A 1 276 ? 2.062 0.564 -16.715 1.00 89.62 276 LEU A N 1
ATOM 2282 C CA . LEU A 1 276 ? 3.273 0.737 -17.526 1.00 89.62 276 LEU A CA 1
ATOM 2283 C C . LEU A 1 276 ? 4.363 1.519 -16.783 1.00 89.62 276 LEU A C 1
ATOM 2285 O O . LEU A 1 276 ? 5.530 1.152 -16.870 1.00 89.62 276 LEU A O 1
ATOM 2289 N N . LYS A 1 277 ? 3.997 2.524 -15.974 1.00 83.69 277 LYS A N 1
ATOM 2290 C CA . LYS A 1 277 ? 4.957 3.238 -15.109 1.00 83.69 277 LYS A CA 1
ATOM 2291 C C . LYS A 1 277 ? 5.586 2.332 -14.046 1.00 83.69 277 LYS A C 1
ATOM 2293 O O . LYS A 1 277 ? 6.671 2.631 -13.555 1.00 83.69 277 LYS A O 1
ATOM 2298 N N . TRP A 1 278 ? 4.937 1.225 -13.679 1.00 84.50 278 TRP A N 1
ATOM 2299 C CA . TRP A 1 278 ? 5.504 0.252 -12.738 1.00 84.50 278 TRP A CA 1
ATOM 2300 C C . TRP A 1 278 ? 6.590 -0.622 -13.376 1.00 84.50 278 TRP A C 1
ATOM 2302 O O . TRP A 1 278 ? 7.479 -1.093 -12.665 1.00 84.50 278 TRP A O 1
ATOM 2312 N N . LEU A 1 279 ? 6.552 -0.821 -14.701 1.00 76.81 279 LEU A N 1
ATOM 2313 C CA . LEU A 1 279 ? 7.533 -1.642 -15.422 1.00 76.81 279 LEU A CA 1
ATOM 2314 C C . LEU A 1 279 ? 8.945 -1.045 -15.410 1.00 76.81 279 LEU A C 1
ATOM 2316 O O . LEU A 1 279 ? 9.918 -1.799 -15.450 1.00 76.81 279 LEU A O 1
ATOM 2320 N N . ASP A 1 280 ? 9.063 0.279 -15.300 1.00 61.75 280 ASP A N 1
ATOM 2321 C CA . ASP A 1 280 ? 10.351 0.972 -15.170 1.00 61.75 280 ASP A CA 1
ATOM 2322 C C . ASP A 1 280 ? 11.067 0.666 -13.842 1.00 61.75 280 ASP A C 1
ATOM 2324 O O . ASP A 1 280 ? 12.265 0.925 -13.706 1.00 61.75 280 ASP A O 1
ATOM 2328 N N . LEU A 1 281 ? 10.350 0.127 -12.847 1.00 57.69 281 LEU A N 1
ATOM 2329 C CA . LEU A 1 281 ? 10.833 -0.001 -11.471 1.00 57.69 281 LEU A CA 1
ATOM 2330 C C . LEU A 1 281 ? 11.171 -1.443 -11.064 1.00 57.69 281 LEU A C 1
ATOM 2332 O O . LEU A 1 281 ? 12.066 -1.612 -10.238 1.00 57.69 281 LEU A O 1
ATOM 2336 N N . ASP A 1 282 ? 10.525 -2.464 -11.642 1.00 54.22 282 ASP A N 1
ATOM 2337 C CA . ASP A 1 282 ? 10.849 -3.873 -11.361 1.00 54.22 282 ASP A CA 1
ATOM 2338 C C . ASP A 1 282 ? 10.412 -4.823 -12.503 1.00 54.22 282 ASP A C 1
ATOM 2340 O O . ASP A 1 282 ? 9.234 -4.922 -12.857 1.00 54.22 282 ASP A O 1
ATOM 2344 N N . LYS A 1 283 ? 11.390 -5.485 -13.137 1.00 56.16 283 LYS A N 1
ATOM 2345 C CA . LYS A 1 283 ? 11.407 -5.762 -14.592 1.00 56.16 283 LYS A CA 1
ATOM 2346 C C . LYS A 1 283 ? 10.532 -6.918 -15.111 1.00 56.16 283 LYS A C 1
ATOM 2348 O O . LYS A 1 283 ? 10.329 -6.984 -16.323 1.00 56.16 283 LYS A O 1
ATOM 2353 N N . SER A 1 284 ? 10.003 -7.819 -14.280 1.00 62.66 284 SER A N 1
ATOM 2354 C CA . SER A 1 284 ? 9.254 -9.007 -14.764 1.00 62.66 284 SER A CA 1
ATOM 2355 C C . SER A 1 284 ? 7.854 -9.171 -14.174 1.00 62.66 284 SER A C 1
ATOM 2357 O O . SER A 1 284 ? 6.960 -9.678 -14.852 1.00 62.66 284 SER A O 1
ATOM 2359 N N . LYS A 1 285 ? 7.635 -8.711 -12.939 1.00 71.12 285 LYS A N 1
ATOM 2360 C CA . LYS A 1 285 ? 6.434 -9.044 -12.165 1.00 71.12 285 LYS A CA 1
ATOM 2361 C C . LYS A 1 285 ? 5.158 -8.420 -12.727 1.00 71.12 285 LYS A C 1
ATOM 2363 O O . LYS A 1 285 ? 4.147 -9.094 -12.886 1.00 71.12 285 LYS A O 1
ATOM 2368 N N . TYR A 1 286 ? 5.222 -7.145 -13.103 1.00 79.56 286 TYR A N 1
ATOM 2369 C CA . TYR A 1 286 ? 4.042 -6.380 -13.519 1.00 79.56 286 TYR A CA 1
ATOM 2370 C C . TYR A 1 286 ? 3.680 -6.557 -15.003 1.00 79.56 286 TYR A C 1
ATOM 2372 O O . TYR A 1 286 ? 2.637 -6.080 -15.450 1.00 79.56 286 TYR A O 1
ATOM 2380 N N . GLN A 1 287 ? 4.493 -7.291 -15.776 1.00 85.56 287 GLN A N 1
ATOM 2381 C CA . GLN A 1 287 ? 4.192 -7.584 -17.183 1.00 85.56 287 GLN A CA 1
ATOM 2382 C C . GLN A 1 287 ? 2.892 -8.383 -17.332 1.00 85.56 287 GLN A C 1
ATOM 2384 O O . GLN A 1 287 ? 2.145 -8.172 -18.289 1.00 85.56 287 GLN A O 1
ATOM 2389 N N . GLY A 1 288 ? 2.609 -9.289 -16.387 1.00 87.19 288 GLY A N 1
ATOM 2390 C CA . GLY A 1 288 ? 1.364 -10.057 -16.358 1.00 87.19 288 GLY A CA 1
ATOM 2391 C C . GLY A 1 288 ? 0.133 -9.155 -16.262 1.00 87.19 288 GLY A C 1
ATOM 2392 O O . GLY A 1 288 ? -0.842 -9.361 -16.980 1.00 87.19 288 GLY A O 1
ATOM 2393 N N . PHE A 1 289 ? 0.212 -8.091 -15.463 1.00 89.12 289 PHE A N 1
ATOM 2394 C CA . PHE A 1 289 ? -0.885 -7.140 -15.285 1.00 89.12 289 PHE A CA 1
ATOM 2395 C C . PHE A 1 289 ? -1.122 -6.289 -16.531 1.00 89.12 289 PHE A C 1
ATOM 2397 O O . PHE A 1 289 ? -2.266 -6.119 -16.947 1.00 89.12 289 PHE A O 1
ATOM 2404 N N . VAL A 1 290 ? -0.052 -5.835 -17.193 1.00 90.44 290 VAL A N 1
ATOM 2405 C CA . VAL A 1 290 ? -0.156 -5.130 -18.483 1.00 90.44 290 VAL A CA 1
ATOM 2406 C C . VAL A 1 290 ? -0.810 -6.025 -19.538 1.00 90.44 290 VAL A C 1
ATOM 2408 O O . VAL A 1 290 ? -1.731 -5.591 -20.228 1.00 90.44 290 VAL A O 1
ATOM 2411 N N . LYS A 1 291 ? -0.400 -7.297 -19.625 1.00 90.06 291 LYS A N 1
ATOM 2412 C CA . LYS A 1 291 ? -1.037 -8.279 -20.519 1.00 90.06 291 LYS A CA 1
ATOM 2413 C C . LYS A 1 291 ? -2.512 -8.484 -20.181 1.00 90.06 291 LYS A C 1
ATOM 2415 O O . LYS A 1 291 ? -3.328 -8.509 -21.099 1.00 90.06 291 LYS A O 1
ATOM 2420 N N . SER A 1 292 ? -2.854 -8.592 -18.896 1.00 91.62 292 SER A N 1
ATOM 2421 C CA . SER A 1 292 ? -4.242 -8.738 -18.445 1.00 91.62 292 SER A CA 1
ATOM 2422 C C . SER A 1 292 ? -5.093 -7.543 -18.894 1.00 91.62 292 SER A C 1
ATOM 2424 O O . SER A 1 292 ? -6.094 -7.734 -19.585 1.00 91.62 292 SER A O 1
ATOM 2426 N N . LEU A 1 293 ? -4.633 -6.309 -18.658 1.00 93.25 293 LEU A N 1
ATOM 2427 C CA . LEU A 1 293 ? -5.323 -5.091 -19.105 1.00 93.25 293 LEU A CA 1
ATOM 2428 C C . LEU A 1 293 ? -5.530 -5.053 -20.622 1.00 93.25 293 LEU A C 1
ATOM 2430 O O . LEU A 1 293 ? -6.638 -4.792 -21.087 1.00 93.25 293 LEU A O 1
ATOM 2434 N N . LEU A 1 294 ? -4.486 -5.348 -21.400 1.00 93.38 294 LEU A N 1
ATOM 2435 C CA . LEU A 1 294 ? -4.573 -5.380 -22.862 1.00 93.38 294 LEU A CA 1
ATOM 2436 C C . LEU A 1 294 ? -5.553 -6.451 -23.351 1.00 93.38 294 LEU A C 1
ATOM 2438 O O . LEU A 1 294 ? -6.376 -6.175 -24.221 1.00 93.38 294 LEU A O 1
ATOM 2442 N N . SER A 1 295 ? -5.517 -7.649 -22.757 1.00 92.25 295 SER A N 1
ATOM 2443 C CA . SER A 1 295 ? -6.430 -8.747 -23.106 1.00 92.25 295 SER A CA 1
ATOM 2444 C C . SER A 1 295 ? -7.900 -8.403 -22.857 1.00 92.25 295 SER A C 1
ATOM 2446 O O . SER A 1 295 ? -8.785 -8.941 -23.519 1.00 92.25 295 SER A O 1
ATOM 2448 N N . LYS A 1 296 ? -8.155 -7.466 -21.939 1.00 91.38 296 LYS A N 1
ATOM 2449 C CA . LYS A 1 296 ? -9.484 -6.969 -21.589 1.00 91.38 296 LYS A CA 1
ATOM 2450 C C . LYS A 1 296 ? -9.851 -5.651 -22.293 1.00 91.38 296 LYS A C 1
ATOM 2452 O O . LYS A 1 296 ? -10.847 -5.023 -21.947 1.00 91.38 296 LYS A O 1
ATOM 2457 N N . GLY A 1 297 ? -9.079 -5.231 -23.298 1.00 92.75 297 GLY A N 1
ATOM 2458 C CA . GLY A 1 297 ? -9.412 -4.078 -24.143 1.00 92.75 297 GLY A CA 1
ATOM 2459 C C . GLY A 1 297 ? -8.956 -2.724 -23.594 1.00 92.75 297 GLY A C 1
ATOM 2460 O O . GLY A 1 297 ? -9.564 -1.694 -23.906 1.00 92.75 297 GLY A O 1
ATOM 2461 N N . ALA A 1 298 ? -7.897 -2.696 -22.780 1.00 95.75 298 ALA A N 1
ATOM 2462 C CA . ALA A 1 298 ? -7.251 -1.442 -22.412 1.00 95.75 298 ALA A CA 1
ATOM 2463 C C . ALA A 1 298 ? -6.719 -0.714 -23.655 1.00 95.75 298 ALA A C 1
ATOM 2465 O O . ALA A 1 298 ? -6.008 -1.283 -24.486 1.00 95.75 298 ALA A O 1
ATOM 2466 N N . ARG A 1 299 ? -7.071 0.565 -23.774 1.00 95.69 299 ARG A N 1
ATOM 2467 C CA . ARG A 1 299 ? -6.710 1.414 -24.906 1.00 95.69 299 ARG A CA 1
ATOM 2468 C C . ARG A 1 299 ? -5.281 1.928 -24.792 1.00 95.69 299 ARG A C 1
ATOM 2470 O O . ARG A 1 299 ? -4.856 2.377 -23.730 1.00 95.69 299 ARG A O 1
ATOM 2477 N N . LEU A 1 300 ? -4.578 1.917 -25.921 1.00 96.00 300 LEU A N 1
ATOM 2478 C CA . LEU A 1 300 ? -3.193 2.379 -26.054 1.00 96.00 300 LEU A CA 1
ATOM 2479 C C . LEU A 1 300 ? -3.070 3.836 -26.523 1.00 96.00 300 LEU A C 1
ATOM 2481 O O . LEU A 1 300 ? -1.975 4.381 -26.509 1.00 96.00 300 LEU A O 1
ATOM 2485 N N . ASP A 1 301 ? -4.173 4.458 -26.931 1.00 96.12 301 ASP A N 1
ATOM 2486 C CA . ASP A 1 301 ? -4.227 5.758 -27.612 1.00 96.12 301 ASP A CA 1
ATOM 2487 C C . ASP A 1 301 ? -4.804 6.891 -26.743 1.00 96.12 301 ASP A C 1
ATOM 2489 O O . ASP A 1 301 ? -4.983 8.015 -27.211 1.00 96.12 301 ASP A O 1
ATOM 2493 N N . VAL A 1 302 ? -5.130 6.609 -25.479 1.00 96.06 302 VAL A N 1
ATOM 2494 C CA . VAL A 1 302 ? -5.691 7.604 -24.554 1.00 96.06 302 VAL A CA 1
ATOM 2495 C C . VAL A 1 302 ? -4.583 8.549 -24.106 1.00 96.06 302 VAL A C 1
ATOM 2497 O O . VAL A 1 302 ? -3.597 8.087 -23.552 1.00 96.06 302 VAL A O 1
ATOM 2500 N N . LYS A 1 303 ? -4.751 9.856 -24.310 1.00 95.75 303 LYS A N 1
ATOM 2501 C CA . LYS A 1 303 ? -3.782 10.873 -23.884 1.00 95.75 303 LYS A CA 1
ATOM 2502 C C . LYS A 1 303 ? -4.058 11.342 -22.460 1.00 95.75 303 LYS A C 1
ATOM 2504 O O . LYS A 1 303 ? -5.196 11.684 -22.133 1.00 95.75 303 LYS A O 1
ATOM 2509 N N . ASN A 1 304 ? -3.015 11.394 -21.640 1.00 94.12 304 ASN A N 1
ATOM 2510 C CA . ASN A 1 304 ? -3.071 12.010 -20.318 1.00 94.12 304 ASN A CA 1
ATOM 2511 C C . ASN A 1 304 ? -2.820 13.534 -20.388 1.00 94.12 304 ASN A C 1
ATOM 2513 O O . ASN A 1 304 ? -2.619 14.112 -21.456 1.00 94.12 304 ASN A O 1
ATOM 2517 N N . SER A 1 305 ? -2.798 14.205 -19.235 1.00 93.69 305 SER A N 1
ATOM 2518 C CA . SER A 1 305 ? -2.551 15.653 -19.147 1.00 93.69 305 SER A CA 1
ATOM 2519 C C . SER A 1 305 ? -1.145 16.098 -19.571 1.00 93.69 305 SER A C 1
ATOM 2521 O O . SER A 1 305 ? -0.922 17.291 -19.765 1.00 93.69 305 SER A O 1
ATOM 2523 N N . LYS A 1 306 ? -0.201 15.162 -19.718 1.00 92.69 306 LYS A N 1
ATOM 2524 C CA . LYS A 1 306 ? 1.156 15.389 -20.233 1.00 92.69 306 LYS A CA 1
ATOM 2525 C C . LYS A 1 306 ? 1.282 15.091 -21.734 1.00 92.69 306 LYS A C 1
ATOM 2527 O O . LYS A 1 306 ? 2.394 15.094 -22.247 1.00 92.69 306 LYS A O 1
ATOM 2532 N N . ASP A 1 307 ? 0.167 14.842 -22.421 1.00 93.31 307 ASP A N 1
ATOM 2533 C CA . ASP A 1 307 ? 0.124 14.391 -23.819 1.00 93.31 307 ASP A CA 1
ATOM 2534 C C . ASP A 1 307 ? 0.799 13.026 -24.060 1.00 93.31 307 ASP A C 1
ATOM 2536 O O . ASP A 1 307 ? 1.095 12.671 -25.197 1.00 93.31 307 ASP A O 1
ATOM 2540 N N . GLU A 1 308 ? 1.012 12.240 -22.999 1.00 93.00 308 GLU A N 1
ATOM 2541 C CA . GLU A 1 308 ? 1.562 10.886 -23.082 1.00 93.00 308 GLU A CA 1
ATOM 2542 C C . GLU A 1 308 ? 0.423 9.880 -23.253 1.00 93.00 308 GLU A C 1
ATOM 2544 O O . GLU A 1 308 ? -0.581 9.941 -22.535 1.00 93.00 308 GLU A O 1
ATOM 2549 N N . THR A 1 309 ? 0.597 8.923 -24.161 1.00 96.19 309 THR A N 1
ATOM 2550 C CA . THR A 1 309 ? -0.268 7.745 -24.282 1.00 96.19 309 THR A CA 1
ATOM 2551 C C . THR A 1 309 ? 0.369 6.512 -23.632 1.00 96.19 309 THR A C 1
ATOM 2553 O O . THR A 1 309 ? 1.591 6.457 -23.451 1.00 96.19 309 THR A O 1
ATOM 2556 N N . PRO A 1 310 ? -0.403 5.452 -23.322 1.00 95.00 310 PRO A N 1
ATOM 2557 C CA . PRO A 1 310 ? 0.174 4.177 -22.917 1.00 95.00 310 PRO A CA 1
ATOM 2558 C C . PRO A 1 310 ? 1.094 3.592 -23.990 1.00 95.00 310 PRO A C 1
ATOM 2560 O O . PRO A 1 310 ? 2.070 2.927 -23.658 1.00 95.00 310 PRO A O 1
ATOM 2563 N N . PHE A 1 311 ? 0.821 3.851 -25.272 1.00 94.19 311 PHE A N 1
ATOM 2564 C CA . PHE A 1 311 ? 1.730 3.461 -26.343 1.00 94.19 311 PHE A CA 1
ATOM 2565 C C . PHE A 1 311 ? 3.087 4.165 -26.223 1.00 94.19 311 PHE A C 1
ATOM 2567 O O . PHE A 1 311 ? 4.113 3.493 -26.293 1.00 94.19 311 PHE A O 1
ATOM 2574 N N . ASP A 1 312 ? 3.108 5.473 -25.956 1.00 91.81 312 ASP A N 1
ATOM 2575 C CA . ASP A 1 312 ? 4.357 6.227 -25.770 1.00 91.81 312 ASP A CA 1
ATOM 2576 C C . ASP A 1 312 ? 5.165 5.687 -24.581 1.00 91.81 312 ASP A C 1
ATOM 2578 O O . ASP A 1 312 ? 6.372 5.466 -24.690 1.00 91.81 312 ASP A O 1
ATOM 2582 N N . LEU A 1 313 ? 4.493 5.384 -23.463 1.00 89.75 313 LEU A N 1
ATOM 2583 C CA . LEU A 1 313 ? 5.125 4.766 -22.291 1.00 89.75 313 LEU A CA 1
ATOM 2584 C C . LEU A 1 313 ? 5.703 3.378 -22.614 1.00 89.75 313 LEU A C 1
ATOM 2586 O O . LEU A 1 313 ? 6.812 3.053 -22.192 1.00 89.75 313 LEU A O 1
ATOM 2590 N N . LEU A 1 314 ? 4.985 2.568 -23.396 1.00 88.69 314 LEU A N 1
ATOM 2591 C CA . LEU A 1 314 ? 5.450 1.252 -23.829 1.00 88.69 314 LEU A CA 1
ATOM 2592 C C . LEU A 1 314 ? 6.654 1.344 -24.784 1.00 88.69 314 LEU A C 1
ATOM 2594 O O . LEU A 1 314 ? 7.574 0.531 -24.687 1.00 88.69 314 LEU A O 1
ATOM 2598 N N . VAL A 1 315 ? 6.676 2.327 -25.690 1.00 86.69 315 VAL A N 1
ATOM 2599 C CA . VAL A 1 315 ? 7.815 2.587 -26.588 1.00 86.69 315 VAL A CA 1
ATOM 2600 C C . VAL A 1 315 ? 9.037 3.045 -25.791 1.00 86.69 315 VAL A C 1
ATOM 2602 O O . VAL A 1 315 ? 10.137 2.529 -26.006 1.00 86.69 315 VAL A O 1
ATOM 2605 N N . ASN A 1 316 ? 8.859 3.957 -24.832 1.00 81.62 316 ASN A N 1
ATOM 2606 C CA . ASN A 1 316 ? 9.929 4.388 -23.928 1.00 81.62 316 ASN A CA 1
ATOM 2607 C C . ASN A 1 316 ? 10.522 3.199 -23.164 1.00 81.62 316 ASN A C 1
ATOM 2609 O O . ASN A 1 316 ? 11.741 3.030 -23.125 1.00 81.62 316 ASN A O 1
ATOM 2613 N N . TYR A 1 317 ? 9.663 2.315 -22.657 1.00 79.06 317 TYR A N 1
ATOM 2614 C CA . TYR A 1 317 ? 10.095 1.065 -22.048 1.00 79.06 317 TYR A CA 1
ATOM 2615 C C . TYR A 1 317 ? 10.890 0.196 -23.036 1.00 79.06 317 TYR A C 1
ATOM 2617 O O . TYR A 1 317 ? 12.026 -0.170 -22.755 1.00 79.06 317 TYR A O 1
ATOM 2625 N N . ALA A 1 318 ? 10.361 -0.097 -24.228 1.00 79.81 318 ALA A N 1
ATOM 2626 C CA . ALA A 1 318 ? 11.029 -0.967 -25.202 1.00 79.81 318 ALA A CA 1
ATOM 2627 C C . ALA A 1 318 ? 12.394 -0.424 -25.671 1.00 79.81 318 ALA A C 1
ATOM 2629 O O . ALA A 1 318 ? 13.356 -1.183 -25.809 1.00 79.81 318 ALA A O 1
ATOM 2630 N N . THR A 1 319 ? 12.505 0.891 -25.877 1.00 74.44 319 THR A N 1
ATOM 2631 C CA . THR A 1 319 ? 13.762 1.534 -26.293 1.00 74.44 319 THR A CA 1
ATOM 2632 C C . THR A 1 319 ? 14.851 1.438 -25.224 1.00 74.44 319 THR A C 1
ATOM 2634 O O . THR A 1 319 ? 16.022 1.272 -25.572 1.00 74.44 319 THR A O 1
ATOM 2637 N N . TYR A 1 320 ? 14.482 1.438 -23.939 1.00 67.31 320 TYR A N 1
ATOM 2638 C CA . TYR A 1 320 ? 15.411 1.200 -22.832 1.00 67.31 320 TYR A CA 1
ATOM 2639 C C . TYR A 1 320 ? 16.049 -0.203 -22.872 1.00 67.31 320 TYR A C 1
ATOM 2641 O O . TYR A 1 320 ? 17.203 -0.345 -22.485 1.00 67.31 320 TYR A O 1
ATOM 2649 N N . PHE A 1 321 ? 15.349 -1.227 -23.381 1.00 62.69 321 PHE A N 1
ATOM 2650 C CA . PHE A 1 321 ? 15.882 -2.599 -23.519 1.00 62.69 321 PHE A CA 1
ATOM 2651 C C . PHE A 1 321 ? 16.680 -2.839 -24.804 1.00 62.69 321 PHE A C 1
ATOM 2653 O O . PHE A 1 321 ? 17.392 -3.833 -24.906 1.00 62.69 321 PHE A O 1
ATOM 2660 N N . SER A 1 322 ? 16.542 -1.958 -25.794 1.00 57.59 322 SER A N 1
ATOM 2661 C CA . SER A 1 322 ? 17.266 -2.055 -27.068 1.00 57.59 322 SER A CA 1
ATOM 2662 C C . SER A 1 322 ? 18.678 -1.447 -27.041 1.00 57.59 322 SER A C 1
ATOM 2664 O O . SER A 1 322 ? 19.371 -1.492 -28.057 1.00 57.59 322 SER A O 1
ATOM 2666 N N . ARG A 1 323 ? 19.088 -0.866 -25.906 1.00 50.09 323 ARG A N 1
ATOM 2667 C CA . ARG A 1 323 ? 20.417 -0.285 -25.658 1.00 50.09 323 ARG A CA 1
ATOM 2668 C C . ARG A 1 323 ? 21.253 -1.189 -24.763 1.00 50.09 323 ARG A C 1
ATOM 2670 O O . ARG A 1 323 ? 22.475 -1.241 -25.005 1.00 50.09 323 ARG A O 1
#

pLDDT: mean 83.06, std 12.25, range [42.38, 96.19]

Organism: NCBI:txid3171168

Sequence (323 aa):
MPDYYEILGVKRDATHGEIKKAYYKLASKLHSDKLYKEAQELDRLEKKKKDGELLSQSEEGQMAELKEKLTKFKEISVVYKVLSDKRKKSQYDRGKYEDGDCSDELELLREEMSKFKQEMKRKEIFNKIKIMYCLKGQKLIKEEAERLKKLFEQIGKMGKAKETEEPTECEYVSTILKLLNNIKSNEYEKCSDIIKKVTIAADDITSLVQIAIAYDRVEFFKLFEGRIEISLNEILSYAYEYQSEEFLDYFFNECLDKFNINYTDEKGNTALHHTLKWLDLDKSKYQGFVKSLLSKGARLDVKNSKDETPFDLLVNYATYFSR

InterPro domains:
  IPR001623 DnaJ domain [PF00226] (3-47)
  IPR001623 DnaJ domain [PR00625] (5-23)
  IPR001623 DnaJ domain [PR00625] (23-38)
  IPR001623 DnaJ domain [PR00625] (68-88)
  IPR001623 DnaJ domain [PS50076] (3-96)
  IPR001623 DnaJ domain [SM00271] (2-88)
  IPR001623 DnaJ domain [cd06257] (3-85)
  IPR002110 Ankyrin repeat [PS50088] (267-305)
  IPR036770 Ankyrin repeat-containing domain superfamily [G3DSA:1.25.40.20] (139-320)
  IPR036770 Ankyrin repeat-containing domain superfamily [SSF48403] (207-315)
  IPR036869 Chaperone J-domain superfamily [G3DSA:1.10.287.110] (1-128)
  IPR036869 Chaperone J-domain superfamily [SSF46565] (2-98)

Radius of gyration: 26.51 Å; chains: 1; bounding box: 83×45×62 Å

Foldseek 3Di:
DPALCVLLVHDLPDDLVRLVVSLCVLVVVVDPVVLLVLVVLLVVLVVCVVVVHDDDPVSVVSNVVSVVSVVSNLSSVLSSVQCNDPVSSVCVVVVNQDPVNSVVSSVVVVVVVVVVSLVVVLVVLLVVLLVVLVVVWVVVLVVVVVVVVVVCVVCVVDDDDDDDDRPDTDPLSVLLNVLSVCLLVVVLVVNLVSLVVDDDDQVSVQSSLLSNLLNLNQSSVVSCPPSHPDAPQRSLVSNVVSVSPNNVVCCLPPPVVVHDQCDADPQQDGPLNVLLVVCVPPPPRSVVSNVSSVVVPHDQCGQTNVRDGSVNSVVVVVVVVVD